Protein AF-A0A382MHH1-F1 (afdb_monomer)

Sequence (303 aa):
MRTHSKTNFKEPAPQSFWLVYFGMVLVFSPVLIYFYSIYAYTTNIPFSDDYNRLNRIVPIIQSGTLQEKLKILFSYSLEQLLLVNKVVILLIYSVWGEIDLKMARFVANSPLLVLLFFVYKTLPENREKIFLVFPSALILFQLKPNWFSIACGSSNIYALCFSGLVFYFLGKNSIRYFFGASFFAICSAISIGSGLATLATGWLTLIIQGRFKLAWIWLVGTLIFVGSFSFGTNNLASPLTSSFLTIPSWNDVVRIGIFFISFLGTMFSFESHTTIFTFGALIICYFIYLLYKKYYAINLAVF

Radius of gyration: 22.84 Å; Cα contacts (8 Å, |Δi|>4): 283; chains: 1; bounding box: 66×58×69 Å

Nearest PDB structures (foldseek):
  8fbj-assembly1_A  TM=1.996E-01  e=2.360E+00  synthetic construct
  5g05-assembly1_H  TM=2.983E-01  e=4.956E+00  Homo sapiens

Mean predicted aligned error: 10.74 Å

Organism: NCBI:txid408172

Secondary structure (DSSP, 8-state):
---------PPPP---HHHHHHHHHHHHHHHHHHHHHHHHH--SS--THHHHHHHHHHHHHH-SSHHHHHHHHT-S-HHHH-HHHHHHHHHHHHHHSS--HHHHHHHHHTHHHHHHHHHHHHS-SSTTHHHHHHHHHHHHT---S-HHHHHH-HHHHHHHHHHHHHHHHHTS-SHHHHHHHHHHHHHHHHH-GGGGHHHHHHHHHHHHTT-HHHHHHHHHHHHHHHHHHHHHSS-S--HHHHHTT----HHHHHHHHHHHHHHHHTTT-SS-HHHHHHHHHHHHHHHHHHHHTTGGGT-TTT-

Structure (mmCIF, N/CA/C/O backbone):
data_AF-A0A382MHH1-F1
#
_entry.id   AF-A0A382MHH1-F1
#
loop_
_atom_site.group_PDB
_atom_site.id
_atom_site.type_symbol
_atom_site.label_atom_id
_atom_site.label_alt_id
_atom_site.label_comp_id
_atom_site.label_asym_id
_atom_site.label_entity_id
_atom_site.label_seq_id
_atom_site.pdbx_PDB_ins_code
_atom_site.Cartn_x
_atom_site.Cartn_y
_atom_site.Cartn_z
_atom_site.occupancy
_atom_site.B_iso_or_equiv
_atom_site.auth_seq_id
_atom_site.auth_comp_id
_atom_site.auth_asym_id
_atom_site.auth_atom_id
_atom_site.pdbx_PDB_model_num
ATOM 1 N N . MET A 1 1 ? -36.539 -20.713 46.202 1.00 40.69 1 MET A N 1
ATOM 2 C CA . MET A 1 1 ? -36.569 -21.577 45.000 1.00 40.69 1 MET A CA 1
ATOM 3 C C . MET A 1 1 ? -36.498 -20.670 43.772 1.00 40.69 1 MET A C 1
ATOM 5 O O . MET A 1 1 ? -37.489 -20.041 43.436 1.00 40.69 1 MET A O 1
ATOM 9 N N . ARG A 1 2 ? -35.303 -20.467 43.198 1.00 36.62 2 ARG A N 1
ATOM 10 C CA . ARG A 1 2 ? -35.078 -19.617 42.011 1.00 36.62 2 ARG A CA 1
ATOM 11 C C . ARG A 1 2 ? -35.021 -20.530 40.788 1.00 36.62 2 ARG A C 1
ATOM 13 O O . ARG A 1 2 ? -34.101 -21.333 40.671 1.00 36.62 2 ARG A O 1
ATOM 20 N N . THR A 1 3 ? -36.012 -20.438 39.914 1.00 39.56 3 THR A N 1
ATOM 21 C CA . THR A 1 3 ? -36.065 -21.176 38.652 1.00 39.56 3 THR A CA 1
ATOM 22 C C . THR A 1 3 ? -35.158 -20.494 37.626 1.00 39.56 3 THR A C 1
ATOM 24 O O . THR A 1 3 ? -35.464 -19.427 37.103 1.00 39.56 3 THR A O 1
ATOM 27 N N . HIS A 1 4 ? -34.003 -21.102 37.350 1.00 42.78 4 HIS A N 1
ATOM 28 C CA . HIS A 1 4 ? -33.160 -20.737 36.213 1.00 42.78 4 HIS A CA 1
ATOM 29 C C . HIS A 1 4 ? -33.865 -21.140 34.909 1.00 42.78 4 HIS A C 1
ATOM 31 O O . HIS A 1 4 ? -33.955 -22.325 34.588 1.00 42.78 4 HIS A O 1
ATOM 37 N N . SER A 1 5 ? -34.350 -20.161 34.140 1.00 43.16 5 SER A N 1
ATOM 38 C CA . SER A 1 5 ? -34.764 -20.383 32.754 1.00 43.16 5 SER A CA 1
ATOM 39 C C . SER A 1 5 ? -33.518 -20.661 31.908 1.00 43.16 5 SER A C 1
ATOM 41 O O . SER A 1 5 ? -32.718 -19.758 31.656 1.00 43.16 5 SER A O 1
ATOM 43 N N . LYS A 1 6 ? -33.335 -21.913 31.479 1.00 44.06 6 LYS A N 1
ATOM 44 C CA . LYS A 1 6 ? -32.347 -22.268 30.455 1.00 44.06 6 LYS A CA 1
ATOM 45 C C . LYS A 1 6 ? -32.767 -21.614 29.140 1.00 44.06 6 LYS A C 1
ATOM 47 O O . LYS A 1 6 ? -33.712 -22.057 28.492 1.00 44.06 6 LYS A O 1
ATOM 52 N N . THR A 1 7 ? -32.080 -20.547 28.755 1.00 44.78 7 THR A N 1
ATOM 53 C CA . THR A 1 7 ? -32.132 -20.018 27.395 1.00 44.78 7 THR A CA 1
ATOM 54 C C . THR A 1 7 ? -31.447 -21.029 26.478 1.00 44.78 7 THR A C 1
ATOM 56 O O . THR A 1 7 ? -30.226 -21.157 26.456 1.00 44.78 7 THR A O 1
ATOM 59 N N . ASN A 1 8 ? -32.256 -21.803 25.754 1.00 39.19 8 ASN A N 1
ATOM 60 C CA . ASN A 1 8 ? -31.792 -22.690 24.693 1.00 39.19 8 ASN A CA 1
ATOM 61 C C . ASN A 1 8 ? -31.173 -21.840 23.575 1.00 39.19 8 ASN A C 1
ATOM 63 O O . ASN A 1 8 ? -31.889 -21.301 22.730 1.00 39.19 8 ASN A O 1
ATOM 67 N N . PHE A 1 9 ? -29.845 -21.726 23.554 1.00 40.47 9 PHE A N 1
ATOM 68 C CA . PHE A 1 9 ? -29.131 -21.355 22.339 1.00 40.47 9 PHE A CA 1
ATOM 69 C C . PHE A 1 9 ? -29.357 -22.480 21.327 1.00 40.47 9 PHE A C 1
ATOM 71 O O . PHE A 1 9 ? -28.773 -23.554 21.444 1.00 40.47 9 PHE A O 1
ATOM 78 N N . LYS A 1 10 ? -30.263 -22.257 20.367 1.00 42.22 10 LYS A N 1
ATOM 79 C CA . LYS A 1 10 ? -30.395 -23.115 19.186 1.00 42.22 10 LYS A CA 1
ATOM 80 C C . LYS A 1 10 ? -29.027 -23.190 18.514 1.00 42.22 10 LYS A C 1
ATOM 82 O O . LYS A 1 10 ? -28.509 -22.167 18.068 1.00 42.22 10 LYS A O 1
ATOM 87 N N . GLU A 1 11 ? -28.463 -24.389 18.430 1.00 45.84 11 GLU A N 1
ATOM 88 C CA . GLU A 1 11 ? -27.344 -24.652 17.533 1.00 45.84 11 GLU A CA 1
ATOM 89 C C . GLU A 1 11 ? -27.755 -24.232 16.111 1.00 45.84 11 GLU A C 1
ATOM 91 O O . GLU A 1 11 ? -28.859 -24.570 15.666 1.00 45.84 11 GLU A O 1
ATOM 96 N N . PRO A 1 12 ? -26.930 -23.454 15.390 1.00 50.75 12 PRO A N 1
ATOM 97 C CA . PRO A 1 12 ? -27.269 -23.050 14.037 1.00 50.75 12 PRO A CA 1
ATOM 98 C C . PRO A 1 12 ? -27.368 -24.298 13.155 1.00 50.75 12 PRO A C 1
ATOM 100 O O . PRO A 1 12 ? -26.433 -25.105 13.089 1.00 50.75 12 PRO A O 1
ATOM 103 N N . ALA A 1 13 ? -28.507 -24.438 12.472 1.00 55.06 13 ALA A N 1
ATOM 104 C CA . ALA A 1 13 ? -28.776 -25.512 11.522 1.00 55.06 13 ALA A CA 1
ATOM 105 C C . ALA A 1 13 ? -27.606 -25.680 10.527 1.00 55.06 13 ALA A C 1
ATOM 107 O O . ALA A 1 13 ? -26.957 -24.688 10.166 1.00 55.06 13 ALA A O 1
ATOM 108 N N . PRO A 1 14 ? -27.286 -26.912 10.092 1.00 50.88 14 PRO A N 1
ATOM 109 C CA . PRO A 1 14 ? -26.249 -27.131 9.092 1.00 50.88 14 PRO A CA 1
ATOM 110 C C . PRO A 1 14 ? -26.645 -26.402 7.802 1.00 50.88 14 PRO A C 1
ATOM 112 O O . PRO A 1 14 ? -27.664 -26.715 7.192 1.00 50.88 14 PRO A O 1
ATOM 115 N N . GLN A 1 15 ? -25.867 -25.388 7.407 1.00 55.66 15 GLN A N 1
ATOM 116 C CA . GLN A 1 15 ? -26.065 -24.727 6.120 1.00 55.66 15 GLN A CA 1
ATOM 117 C C . GLN A 1 15 ? -25.856 -25.763 5.019 1.00 55.66 15 GLN A C 1
ATOM 119 O O . GLN A 1 15 ? -24.856 -26.483 5.015 1.00 55.66 15 GLN A O 1
ATOM 124 N N . SER A 1 16 ? -26.800 -25.823 4.079 1.00 63.22 16 SER A N 1
ATOM 125 C CA . SER A 1 16 ? -26.664 -26.634 2.876 1.00 63.22 16 SER A CA 1
ATOM 126 C C . SER A 1 16 ? -25.349 -26.273 2.194 1.00 63.22 16 SER A C 1
ATOM 128 O O . SER A 1 16 ? -25.124 -25.096 1.908 1.00 63.22 16 SER A O 1
ATOM 130 N N . PHE A 1 17 ? -24.516 -27.274 1.921 1.00 70.38 17 PHE A N 1
ATOM 131 C CA . PHE A 1 17 ? -23.233 -27.174 1.217 1.00 70.38 17 PHE A CA 1
ATOM 132 C C . PHE A 1 17 ? -23.265 -26.135 0.077 1.00 70.38 17 PHE A C 1
ATOM 134 O O . PHE A 1 17 ? -22.380 -25.293 -0.027 1.00 70.38 17 PHE A O 1
ATOM 141 N N . TRP A 1 18 ? -24.368 -26.091 -0.675 1.00 73.19 18 TRP A N 1
ATOM 142 C CA . TRP A 1 18 ? -24.657 -25.143 -1.754 1.00 73.19 18 TRP A CA 1
ATOM 143 C C . TRP A 1 18 ? -24.475 -23.646 -1.417 1.00 73.19 18 TRP A C 1
ATOM 145 O O . TRP A 1 18 ? -23.955 -22.902 -2.243 1.00 73.19 18 TRP A O 1
ATOM 155 N N . LEU A 1 19 ? -24.822 -23.194 -0.205 1.00 77.88 19 LEU A N 1
ATOM 156 C CA . LEU A 1 19 ? -24.686 -21.784 0.199 1.00 77.88 19 LEU A CA 1
ATOM 157 C C . LEU A 1 19 ? -23.220 -21.348 0.301 1.00 77.88 19 LEU A C 1
ATOM 159 O O . LEU A 1 19 ? -22.887 -20.212 -0.028 1.00 77.88 19 LEU A O 1
ATOM 163 N N . VAL A 1 20 ? -22.334 -22.256 0.711 1.00 80.00 20 VAL A N 1
ATOM 164 C CA . VAL A 1 20 ? -20.895 -21.982 0.790 1.00 80.00 20 VAL A CA 1
ATOM 165 C C . VAL A 1 20 ? -20.303 -21.849 -0.614 1.00 80.00 20 VAL A C 1
ATOM 167 O O . VAL A 1 20 ? -19.561 -20.902 -0.870 1.00 80.00 20 VAL A O 1
ATOM 170 N N . TYR A 1 21 ? -20.682 -22.734 -1.544 1.00 84.31 21 TYR A N 1
ATOM 171 C CA . TYR A 1 21 ? -20.264 -22.637 -2.950 1.00 84.31 21 TYR A CA 1
ATOM 172 C C . TYR A 1 21 ? -20.779 -21.365 -3.608 1.00 84.31 21 TYR A C 1
ATOM 174 O O . TYR A 1 21 ? -20.025 -20.683 -4.296 1.00 84.31 21 TYR A O 1
ATOM 182 N N . PHE A 1 22 ? -22.038 -21.011 -3.358 1.00 85.50 22 PHE A N 1
ATOM 183 C CA . PHE A 1 22 ? -22.610 -19.770 -3.861 1.00 85.50 22 PHE A CA 1
ATOM 184 C C . PHE A 1 22 ? -21.839 -18.543 -3.349 1.00 85.50 22 PHE A C 1
ATOM 186 O O . PHE A 1 22 ? -21.450 -17.684 -4.139 1.00 85.50 22 PHE A O 1
ATOM 193 N N . GLY A 1 23 ? -21.525 -18.503 -2.049 1.00 83.56 23 GLY A N 1
ATOM 194 C CA . GLY A 1 23 ? -20.687 -17.455 -1.466 1.00 83.56 23 GLY A CA 1
ATOM 195 C C . GLY A 1 23 ? -19.284 -17.393 -2.080 1.00 83.56 23 GLY A C 1
ATOM 196 O O . GLY A 1 23 ? -18.795 -16.305 -2.379 1.00 83.56 23 GLY A O 1
ATOM 197 N N . MET A 1 24 ? -18.647 -18.541 -2.334 1.00 86.25 24 MET A N 1
ATOM 198 C CA . MET A 1 24 ? -17.350 -18.591 -3.023 1.00 86.25 24 MET A CA 1
ATOM 199 C C . MET A 1 24 ? -17.441 -18.011 -4.435 1.00 86.25 24 MET A C 1
ATOM 201 O O . MET A 1 24 ? -16.628 -17.162 -4.790 1.00 86.25 24 MET A O 1
ATOM 205 N N . VAL A 1 25 ? -18.440 -18.416 -5.225 1.00 88.56 25 VAL A N 1
ATOM 206 C CA . VAL A 1 25 ? -18.647 -17.895 -6.586 1.00 88.56 25 VAL A CA 1
ATOM 207 C C . VAL A 1 25 ? -18.826 -16.377 -6.563 1.00 88.56 25 VAL A C 1
ATOM 209 O O . VAL A 1 25 ? -18.195 -15.681 -7.357 1.00 88.56 25 VAL A O 1
ATOM 212 N N . LEU A 1 26 ? -19.610 -15.849 -5.619 1.00 86.06 26 LEU A N 1
ATOM 213 C CA . LEU A 1 26 ? -19.798 -14.406 -5.465 1.00 86.06 26 LEU A CA 1
ATOM 214 C C . LEU A 1 26 ? -18.495 -13.669 -5.137 1.00 86.06 26 LEU A C 1
ATOM 216 O O . LEU A 1 26 ? -18.241 -12.619 -5.715 1.00 86.06 26 LEU A O 1
ATOM 220 N N . VAL A 1 27 ? -17.659 -14.205 -4.244 1.00 86.81 27 VAL A N 1
ATOM 221 C CA . VAL A 1 27 ? -16.381 -13.578 -3.862 1.00 86.81 27 VAL A CA 1
ATOM 222 C C . VAL A 1 27 ? -15.342 -13.666 -4.981 1.00 86.81 27 VAL A C 1
ATOM 224 O O . VAL A 1 27 ? -14.635 -12.693 -5.231 1.00 86.81 27 VAL A O 1
ATOM 227 N N . PHE A 1 28 ? -15.240 -14.807 -5.667 1.00 89.69 28 PHE A N 1
ATOM 228 C CA . PHE A 1 28 ? -14.235 -15.011 -6.714 1.00 89.69 28 PHE A CA 1
ATOM 229 C C . PHE A 1 28 ? -14.606 -14.364 -8.048 1.00 89.69 28 PHE A C 1
ATOM 231 O O . PHE A 1 28 ? -13.707 -13.988 -8.793 1.00 89.69 28 PHE A O 1
ATOM 238 N N . SER A 1 29 ? -15.894 -14.182 -8.346 1.00 88.62 29 SER A N 1
ATOM 239 C CA . SER A 1 29 ? -16.352 -13.514 -9.570 1.00 88.62 29 SER A CA 1
ATOM 240 C C . SER A 1 29 ? -15.690 -12.141 -9.808 1.00 88.62 29 SER A C 1
ATOM 242 O O . SER A 1 29 ? -15.021 -11.993 -10.834 1.00 88.62 29 SER A O 1
ATOM 244 N N . PRO A 1 30 ? -15.747 -11.156 -8.883 1.00 86.88 30 PRO A N 1
ATOM 245 C CA . PRO A 1 30 ? -15.105 -9.858 -9.096 1.00 86.88 30 PRO A CA 1
ATOM 246 C C . PRO A 1 30 ? -13.581 -9.970 -9.218 1.00 86.88 30 PRO A C 1
ATOM 248 O O . PRO A 1 30 ? -12.985 -9.257 -10.020 1.00 86.88 30 PRO A O 1
ATOM 251 N N . VAL A 1 31 ? -12.952 -10.903 -8.495 1.00 90.12 31 VAL A N 1
ATOM 252 C CA . VAL A 1 31 ? -11.506 -11.163 -8.589 1.00 90.12 31 VAL A CA 1
ATOM 253 C C . VAL A 1 31 ? -11.133 -11.635 -9.996 1.00 90.12 31 VAL A C 1
ATOM 255 O O . VAL A 1 31 ? -10.229 -11.082 -10.621 1.00 90.12 31 VAL A O 1
ATOM 258 N N . LEU A 1 32 ? -11.843 -12.640 -10.513 1.00 91.19 32 LEU A N 1
ATOM 259 C CA . LEU A 1 32 ? -11.581 -13.213 -11.831 1.00 91.19 32 LEU A CA 1
ATOM 260 C C . LEU A 1 32 ? -11.837 -12.193 -12.939 1.00 91.19 32 LEU A C 1
ATOM 262 O O . LEU A 1 32 ? -10.988 -12.034 -13.814 1.00 91.19 32 LEU A O 1
ATOM 266 N N . ILE A 1 33 ? -12.954 -11.462 -12.875 1.00 88.25 33 ILE A N 1
ATOM 267 C CA . ILE A 1 33 ? -13.274 -10.420 -13.859 1.00 88.25 33 ILE A CA 1
ATOM 268 C C . ILE A 1 33 ? -12.197 -9.327 -13.844 1.00 88.25 33 ILE A C 1
ATOM 270 O O . ILE A 1 33 ? -11.771 -8.874 -14.907 1.00 88.25 33 ILE A O 1
ATOM 274 N N . TYR A 1 34 ? -11.709 -8.930 -12.667 1.00 87.06 34 TYR A N 1
ATOM 275 C CA . TYR A 1 34 ? -10.662 -7.920 -12.528 1.00 87.06 34 TYR A CA 1
ATOM 276 C C . TYR A 1 34 ? -9.326 -8.351 -13.144 1.00 87.06 34 TYR A C 1
ATOM 278 O O . TYR A 1 34 ? -8.786 -7.645 -13.998 1.00 87.06 34 TYR A O 1
ATOM 286 N N . PHE A 1 35 ? -8.808 -9.528 -12.781 1.00 88.19 35 PHE A N 1
ATOM 287 C CA . PHE A 1 35 ? -7.543 -10.022 -13.340 1.00 88.19 35 PHE A CA 1
ATOM 288 C C . PHE A 1 35 ? -7.650 -10.364 -14.829 1.00 88.19 35 PHE A C 1
ATOM 290 O O . PHE A 1 35 ? -6.705 -10.109 -15.578 1.00 88.19 35 PHE A O 1
ATOM 297 N N . TYR A 1 36 ? -8.804 -10.866 -15.277 1.00 89.25 36 TYR A N 1
ATOM 298 C CA . TYR A 1 36 ? -9.083 -11.035 -16.700 1.00 89.25 36 TYR A CA 1
ATOM 299 C C . TYR A 1 36 ? -9.063 -9.690 -17.431 1.00 89.25 36 TYR A C 1
ATOM 301 O O . TYR A 1 36 ? -8.440 -9.578 -18.482 1.00 89.25 36 TYR A O 1
ATOM 309 N N . SER A 1 37 ? -9.664 -8.648 -16.851 1.00 84.62 37 SER A N 1
ATOM 310 C CA . SER A 1 37 ? -9.657 -7.301 -17.431 1.00 84.62 37 SER A CA 1
ATOM 311 C C . SER A 1 37 ? -8.240 -6.738 -17.529 1.00 84.62 37 SER A C 1
ATOM 313 O O . SER A 1 37 ? -7.870 -6.208 -18.572 1.00 84.62 37 SER A O 1
ATOM 315 N N . ILE A 1 38 ? -7.405 -6.909 -16.496 1.00 84.75 38 ILE A N 1
ATOM 316 C CA . ILE A 1 38 ? -5.981 -6.548 -16.576 1.00 84.75 38 ILE A CA 1
ATOM 317 C C . ILE A 1 38 ? -5.336 -7.279 -17.752 1.00 84.75 38 ILE A C 1
ATOM 319 O O . ILE A 1 38 ? -4.723 -6.646 -18.607 1.00 84.75 38 ILE A O 1
ATOM 323 N N . TYR A 1 39 ? -5.496 -8.597 -17.836 1.00 86.75 39 TYR A N 1
ATOM 324 C CA . TYR A 1 39 ? -4.874 -9.386 -18.894 1.00 86.75 39 TYR A CA 1
ATOM 325 C C . TYR A 1 39 ? -5.361 -9.010 -20.306 1.00 86.75 39 TYR A C 1
ATOM 327 O O . TYR A 1 39 ? -4.553 -8.976 -21.238 1.00 86.75 39 TYR A O 1
ATOM 335 N N . ALA A 1 40 ? -6.654 -8.718 -20.464 1.00 86.69 40 ALA A N 1
ATOM 336 C CA . ALA A 1 40 ? -7.279 -8.392 -21.742 1.00 86.69 40 ALA A CA 1
ATOM 337 C C . ALA A 1 40 ? -6.955 -6.967 -22.219 1.00 86.69 40 ALA A C 1
ATOM 339 O O . ALA A 1 40 ? -6.717 -6.767 -23.407 1.00 86.69 40 ALA A O 1
ATOM 340 N N . TYR A 1 41 ? -6.921 -5.987 -21.308 1.00 82.88 41 TYR A N 1
ATOM 341 C CA . TYR A 1 41 ? -6.804 -4.567 -21.664 1.00 82.88 41 TYR A CA 1
ATOM 342 C C . TYR A 1 41 ? -5.399 -3.979 -21.497 1.00 82.88 41 TYR A C 1
ATOM 344 O O . TYR A 1 41 ? -5.139 -2.889 -22.004 1.00 82.88 41 TYR A O 1
ATOM 352 N N . THR A 1 42 ? -4.475 -4.654 -20.804 1.00 81.06 42 THR A N 1
ATOM 353 C CA . THR A 1 42 ? -3.100 -4.148 -20.679 1.00 81.06 42 THR A CA 1
ATOM 354 C C . THR A 1 42 ? -2.227 -4.561 -21.861 1.00 81.06 42 THR A C 1
ATOM 356 O O . THR A 1 42 ? -2.185 -5.722 -22.275 1.00 81.06 42 THR A O 1
ATOM 359 N N . THR A 1 43 ? -1.486 -3.588 -22.388 1.00 84.62 43 THR A N 1
ATOM 360 C CA . THR A 1 43 ? -0.534 -3.757 -23.491 1.00 84.62 43 THR A CA 1
ATOM 361 C C . THR A 1 43 ? 0.893 -3.571 -22.994 1.00 84.62 43 THR A C 1
ATOM 363 O O . THR A 1 43 ? 1.135 -2.860 -22.018 1.00 84.62 43 THR A O 1
ATOM 366 N N . ASN A 1 44 ? 1.873 -4.173 -23.668 1.00 87.94 44 ASN A N 1
ATOM 367 C CA . ASN A 1 44 ? 3.286 -3.971 -23.338 1.00 87.94 44 ASN A CA 1
ATOM 368 C C . ASN A 1 44 ? 3.841 -2.663 -23.942 1.00 87.94 44 ASN A C 1
ATOM 370 O O . ASN A 1 44 ? 4.898 -2.642 -24.560 1.00 87.94 44 ASN A O 1
ATOM 374 N N . ILE A 1 45 ? 3.079 -1.574 -23.834 1.00 84.88 45 ILE A N 1
ATOM 375 C CA . ILE A 1 45 ? 3.457 -0.252 -24.334 1.00 84.88 45 ILE A CA 1
ATOM 376 C C . ILE A 1 45 ? 3.518 0.693 -23.126 1.00 84.88 45 ILE A C 1
ATOM 378 O O . ILE A 1 45 ? 2.586 0.681 -22.307 1.00 84.88 45 ILE A O 1
ATOM 382 N N . PRO A 1 46 ? 4.605 1.471 -22.957 1.00 84.94 46 PRO A N 1
ATOM 383 C CA . PRO A 1 46 ? 4.697 2.451 -21.884 1.00 84.94 46 PRO A CA 1
ATOM 384 C C . PRO A 1 46 ? 3.703 3.588 -22.111 1.00 84.94 46 PRO A C 1
ATOM 386 O O . PRO A 1 46 ? 3.536 4.074 -23.228 1.00 84.94 46 PRO A O 1
ATOM 389 N N . PHE A 1 47 ? 3.067 4.036 -21.031 1.00 79.75 47 PHE A N 1
ATOM 390 C CA . PHE A 1 47 ? 2.161 5.176 -21.051 1.00 79.75 47 PHE A CA 1
ATOM 391 C C . PHE A 1 47 ? 2.421 6.110 -19.861 1.00 79.75 47 PHE A C 1
ATOM 393 O O . PHE A 1 47 ? 2.580 5.653 -18.730 1.00 79.75 47 PHE A O 1
ATOM 400 N N . SER A 1 48 ? 2.438 7.425 -20.108 1.00 80.06 48 SER A N 1
ATOM 401 C CA . SER A 1 48 ? 2.593 8.479 -19.090 1.00 80.06 48 SER A CA 1
ATOM 402 C C . SER A 1 48 ? 3.742 8.218 -18.097 1.00 80.06 48 SER A C 1
ATOM 404 O O . SER A 1 48 ? 4.915 8.332 -18.459 1.00 80.06 48 SER A O 1
ATOM 406 N N . ASP A 1 49 ? 3.426 7.836 -16.854 1.00 77.25 49 ASP A N 1
ATOM 407 C CA . ASP A 1 49 ? 4.396 7.646 -15.768 1.00 77.25 49 ASP A CA 1
ATOM 408 C C . ASP A 1 49 ? 5.365 6.482 -16.016 1.00 77.25 49 ASP A C 1
ATOM 410 O O . ASP A 1 49 ? 6.438 6.429 -15.404 1.00 77.25 49 ASP A O 1
ATOM 414 N N . ASP A 1 50 ? 5.027 5.562 -16.924 1.00 81.31 50 ASP A N 1
ATOM 415 C CA . ASP A 1 50 ? 5.885 4.431 -17.273 1.00 81.31 50 ASP A CA 1
ATOM 416 C C . ASP A 1 50 ? 7.221 4.894 -17.871 1.00 81.31 50 ASP A C 1
ATOM 418 O O . ASP A 1 50 ? 8.254 4.309 -17.553 1.00 81.31 50 ASP A O 1
ATOM 422 N N . TYR A 1 51 ? 7.248 5.990 -18.639 1.00 84.44 51 TYR A N 1
ATOM 423 C CA . TYR A 1 51 ? 8.501 6.545 -19.168 1.00 84.44 51 TYR A CA 1
ATOM 424 C C . TYR A 1 51 ? 9.444 6.991 -18.046 1.00 84.44 51 TYR A C 1
ATOM 426 O O . TYR A 1 51 ? 10.629 6.655 -18.044 1.00 84.44 51 TYR A O 1
ATOM 434 N N . ASN A 1 52 ? 8.908 7.681 -17.036 1.00 82.38 52 ASN A N 1
ATOM 435 C CA . ASN A 1 52 ? 9.681 8.099 -15.868 1.00 82.38 52 ASN A CA 1
ATOM 436 C C . ASN A 1 52 ? 10.184 6.898 -15.058 1.00 82.38 52 ASN A C 1
ATOM 438 O O . ASN A 1 52 ? 11.290 6.938 -14.517 1.00 82.38 52 ASN A O 1
ATOM 442 N N . ARG A 1 53 ? 9.395 5.821 -14.974 1.00 81.31 53 ARG A N 1
ATOM 443 C CA . ARG A 1 53 ? 9.805 4.575 -14.310 1.00 81.31 53 ARG A CA 1
ATOM 444 C C . ARG A 1 53 ? 10.921 3.874 -15.080 1.00 81.31 53 ARG A C 1
ATOM 446 O O . ARG A 1 53 ? 11.922 3.506 -14.470 1.00 81.31 53 ARG A O 1
ATOM 453 N N . LEU A 1 54 ? 10.789 3.742 -16.398 1.00 86.31 54 LEU A N 1
ATOM 454 C CA . LEU A 1 54 ? 11.798 3.120 -17.257 1.00 86.31 54 LEU A CA 1
ATOM 455 C C . LEU A 1 54 ? 13.123 3.888 -17.218 1.00 86.31 54 LEU A C 1
ATOM 457 O O . LEU A 1 54 ? 14.161 3.271 -16.988 1.00 86.31 54 LEU A O 1
ATOM 461 N N . ASN A 1 55 ? 13.090 5.222 -17.294 1.00 87.19 55 ASN A N 1
ATOM 462 C CA . ASN A 1 55 ? 14.286 6.067 -17.178 1.00 87.19 55 ASN A CA 1
ATOM 463 C C . ASN A 1 55 ? 15.044 5.874 -15.853 1.00 87.19 55 ASN A C 1
ATOM 465 O O . ASN A 1 55 ? 16.240 6.141 -15.786 1.00 87.19 55 ASN A O 1
ATOM 469 N N . ARG A 1 56 ? 14.376 5.390 -14.799 1.00 84.88 56 ARG A N 1
ATOM 470 C CA . ARG A 1 56 ? 15.003 5.075 -13.504 1.00 84.88 56 ARG A CA 1
ATOM 471 C C . ARG A 1 56 ? 15.520 3.640 -13.414 1.00 84.88 56 ARG A C 1
ATOM 473 O O . ARG A 1 56 ? 16.362 3.362 -12.568 1.00 84.88 56 ARG A O 1
ATOM 480 N N . ILE A 1 57 ? 15.001 2.727 -14.234 1.00 88.19 57 ILE A N 1
ATOM 481 C CA . ILE A 1 57 ? 15.311 1.290 -14.183 1.00 88.19 57 ILE A CA 1
ATOM 482 C C . ILE A 1 57 ? 16.401 0.924 -15.189 1.00 88.19 57 ILE A C 1
ATOM 484 O O . ILE A 1 57 ? 17.309 0.168 -14.850 1.00 88.19 57 ILE A O 1
ATOM 488 N N . VAL A 1 58 ? 16.355 1.492 -16.395 1.00 89.50 58 VAL A N 1
ATOM 489 C CA . VAL A 1 58 ? 17.340 1.236 -17.455 1.00 89.50 58 VAL A CA 1
ATOM 490 C C . VAL A 1 58 ? 18.784 1.502 -16.988 1.00 89.50 58 VAL A C 1
ATOM 492 O O . VAL A 1 58 ? 19.618 0.619 -17.190 1.00 89.50 58 VAL A O 1
ATOM 495 N N . PRO A 1 59 ? 19.101 2.601 -16.267 1.00 89.75 59 PRO A N 1
ATOM 496 C CA . PRO A 1 59 ? 20.453 2.816 -15.744 1.00 89.75 59 PRO A CA 1
ATOM 497 C C . PRO A 1 59 ? 20.900 1.746 -14.738 1.00 89.75 59 PRO A C 1
ATOM 499 O O . PRO A 1 59 ? 22.076 1.392 -14.686 1.00 89.75 59 PRO A O 1
ATOM 502 N N . ILE A 1 60 ? 19.967 1.188 -13.954 1.00 89.12 60 ILE A N 1
ATOM 503 C CA . ILE A 1 60 ? 20.267 0.096 -13.014 1.00 89.12 60 ILE A CA 1
ATOM 504 C C . ILE A 1 60 ? 20.657 -1.159 -13.798 1.00 89.12 60 ILE A C 1
ATOM 506 O O . ILE A 1 60 ? 21.641 -1.814 -13.462 1.00 89.12 60 ILE A O 1
ATOM 510 N N . ILE A 1 61 ? 19.921 -1.479 -14.865 1.00 89.69 61 ILE A N 1
ATOM 511 C CA . ILE A 1 61 ? 20.207 -2.640 -15.718 1.00 89.69 61 ILE A CA 1
ATOM 512 C C . ILE A 1 61 ? 21.576 -2.493 -16.397 1.00 89.69 61 ILE A C 1
ATOM 514 O O . ILE A 1 61 ? 22.351 -3.448 -16.398 1.00 89.69 61 ILE A O 1
ATOM 518 N N . GLN A 1 62 ? 21.881 -1.299 -16.914 1.00 90.88 62 GLN A N 1
ATOM 519 C CA . GLN A 1 62 ? 23.106 -1.006 -17.667 1.00 90.88 62 GLN A CA 1
ATOM 520 C C . GLN A 1 62 ? 24.366 -0.872 -16.799 1.00 90.88 62 GLN A C 1
ATOM 522 O O . GLN A 1 62 ? 25.472 -1.019 -17.313 1.00 90.88 62 GLN A O 1
ATOM 527 N N . SER A 1 63 ? 24.231 -0.586 -15.502 1.00 89.94 63 SER A N 1
ATOM 528 C CA . SER A 1 63 ? 25.394 -0.442 -14.617 1.00 89.94 63 SER A CA 1
ATOM 529 C C . SER A 1 63 ? 26.177 -1.755 -14.447 1.00 89.94 63 SER A C 1
ATOM 531 O O . SER A 1 63 ? 25.599 -2.839 -14.316 1.00 89.94 63 SER A O 1
ATOM 533 N N . GLY A 1 64 ? 27.510 -1.653 -14.461 1.00 81.94 64 GLY A N 1
ATOM 534 C CA . G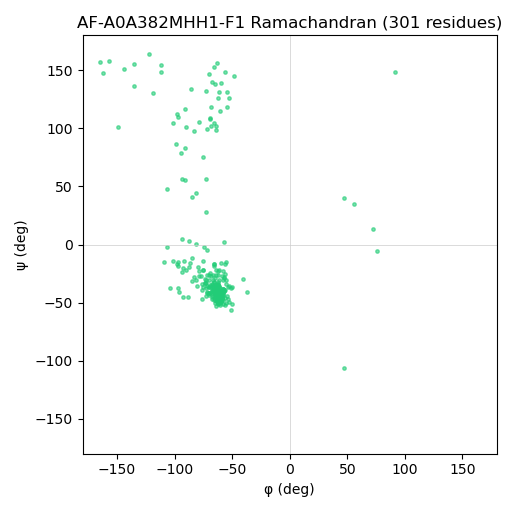LY A 1 64 ? 28.409 -2.810 -14.518 1.00 81.94 64 GLY A CA 1
ATOM 535 C C . GLY A 1 64 ? 28.682 -3.459 -13.161 1.00 81.94 64 GLY A C 1
ATOM 536 O O . GLY A 1 64 ? 28.916 -4.664 -13.095 1.00 81.94 64 GLY A O 1
ATOM 537 N N . THR A 1 65 ? 28.616 -2.693 -12.067 1.00 89.62 65 THR A N 1
ATOM 538 C CA . THR A 1 65 ? 28.941 -3.196 -10.722 1.00 89.62 65 THR A CA 1
ATOM 539 C C . THR A 1 65 ? 27.719 -3.271 -9.805 1.00 89.62 65 THR A C 1
ATOM 541 O O . THR A 1 65 ? 26.798 -2.457 -9.872 1.00 89.62 65 THR A O 1
ATOM 544 N N . LEU A 1 66 ? 27.709 -4.246 -8.887 1.00 86.50 66 LEU A N 1
ATOM 545 C CA . LEU A 1 66 ? 26.628 -4.411 -7.905 1.00 86.50 66 LEU A CA 1
ATOM 546 C C . LEU A 1 66 ? 26.502 -3.186 -6.983 1.00 86.50 66 LEU A C 1
ATOM 548 O O . LEU A 1 66 ? 25.394 -2.779 -6.633 1.00 86.50 66 LEU A O 1
ATOM 552 N N . GLN A 1 67 ? 27.627 -2.560 -6.632 1.00 87.44 67 GLN A N 1
ATOM 553 C CA . GLN A 1 67 ? 27.647 -1.356 -5.802 1.00 87.44 67 GLN A CA 1
ATOM 554 C C . GLN A 1 67 ? 26.964 -0.169 -6.496 1.00 87.44 67 GLN A C 1
ATOM 556 O O . GLN A 1 67 ? 26.178 0.537 -5.864 1.00 87.44 67 GLN A O 1
ATOM 561 N N . GLU A 1 68 ? 27.206 0.030 -7.795 1.00 86.94 68 GLU A N 1
ATOM 562 C CA . GLU A 1 68 ? 26.514 1.056 -8.585 1.00 86.94 68 GLU A CA 1
ATOM 563 C C . GLU A 1 68 ? 25.019 0.762 -8.699 1.00 86.94 68 GLU A C 1
ATOM 565 O O . GLU A 1 68 ? 24.211 1.667 -8.487 1.00 86.94 68 GLU A O 1
ATOM 570 N N . LYS A 1 69 ? 24.637 -0.505 -8.921 1.00 88.31 69 LYS A N 1
ATOM 571 C CA . LYS A 1 69 ? 23.226 -0.924 -8.930 1.00 88.31 69 LYS A CA 1
ATOM 572 C C . LYS A 1 69 ? 22.522 -0.545 -7.639 1.00 88.31 69 LYS A C 1
ATOM 574 O O . LYS A 1 69 ? 21.470 0.083 -7.690 1.00 88.31 69 LYS A O 1
ATOM 579 N N . LEU A 1 70 ? 23.110 -0.882 -6.488 1.00 85.94 70 LEU A N 1
ATOM 580 C CA . LEU A 1 70 ? 22.547 -0.535 -5.182 1.00 85.94 70 LEU A CA 1
ATOM 581 C C . LEU A 1 70 ? 22.490 0.982 -4.974 1.00 85.94 70 LEU A C 1
ATOM 583 O O . LEU A 1 70 ? 21.470 1.498 -4.521 1.00 85.94 70 LEU A O 1
ATOM 587 N N . LYS A 1 71 ? 23.536 1.714 -5.366 1.00 85.56 71 LYS A N 1
ATOM 588 C CA . LYS A 1 71 ? 23.562 3.177 -5.259 1.00 85.56 71 LYS A CA 1
ATOM 589 C C . LYS A 1 71 ? 22.443 3.831 -6.075 1.00 85.56 71 LYS A C 1
ATOM 591 O O . LYS A 1 71 ? 21.779 4.731 -5.573 1.00 85.56 71 LYS A O 1
ATOM 596 N N . ILE A 1 72 ? 22.204 3.372 -7.305 1.00 84.19 72 ILE A N 1
ATOM 597 C CA . ILE A 1 72 ? 21.131 3.896 -8.163 1.00 84.19 72 ILE A CA 1
ATOM 598 C C . ILE A 1 72 ? 19.758 3.426 -7.656 1.00 84.19 72 ILE A C 1
ATOM 600 O O . ILE A 1 72 ? 18.798 4.199 -7.659 1.00 84.19 72 ILE A O 1
ATOM 604 N N . LEU A 1 73 ? 19.650 2.194 -7.155 1.00 84.81 73 LEU A N 1
ATOM 605 C CA . LEU A 1 73 ? 18.404 1.648 -6.615 1.00 84.81 73 LEU A CA 1
ATOM 606 C C . LEU A 1 73 ? 17.862 2.504 -5.457 1.00 84.81 73 LEU A C 1
ATOM 608 O O . LEU A 1 73 ? 16.670 2.823 -5.450 1.00 84.81 73 LEU A O 1
ATOM 612 N N . PHE A 1 74 ? 18.755 2.918 -4.552 1.00 83.00 74 PHE A N 1
ATOM 613 C CA . PHE A 1 74 ? 18.465 3.774 -3.397 1.00 83.00 74 PHE A CA 1
ATOM 614 C C . PHE A 1 74 ? 18.693 5.269 -3.644 1.00 83.00 74 PHE A C 1
ATOM 616 O O . PHE A 1 74 ? 18.540 6.070 -2.726 1.00 83.00 74 PHE A O 1
ATOM 623 N N . SER A 1 75 ? 19.032 5.667 -4.872 1.00 71.62 75 SER A N 1
ATOM 624 C CA . SER A 1 75 ? 18.977 7.079 -5.245 1.00 71.62 75 SER A CA 1
ATOM 625 C C . SER A 1 75 ? 17.514 7.542 -5.220 1.00 71.62 75 SER A C 1
ATOM 627 O O . SER A 1 75 ? 16.622 6.718 -5.426 1.00 71.62 75 SER A O 1
ATOM 629 N N . TYR A 1 76 ? 17.277 8.836 -4.986 1.00 72.06 76 TYR A N 1
ATOM 630 C CA . TYR A 1 76 ? 15.973 9.508 -4.812 1.00 72.06 76 TYR A CA 1
ATOM 631 C C . TYR A 1 76 ? 15.440 9.609 -3.376 1.00 72.06 76 TYR A C 1
ATOM 633 O O . TYR A 1 76 ? 15.640 8.736 -2.535 1.00 72.06 76 TYR A O 1
ATOM 641 N N . SER A 1 77 ? 14.707 10.704 -3.133 1.00 66.00 77 SER A N 1
ATOM 642 C CA . SER A 1 77 ? 13.966 10.917 -1.892 1.00 66.00 77 SER A CA 1
ATOM 643 C C . SER A 1 77 ? 12.884 9.853 -1.724 1.00 66.00 77 SER A C 1
ATOM 645 O O . SER A 1 77 ? 12.391 9.274 -2.696 1.00 66.00 77 SER A O 1
ATOM 647 N N . LEU A 1 78 ? 12.487 9.616 -0.475 1.00 65.12 78 LEU A N 1
ATOM 648 C CA . LEU A 1 78 ? 11.536 8.568 -0.100 1.00 65.12 78 LEU A CA 1
ATOM 649 C C . LEU A 1 78 ? 10.218 8.657 -0.898 1.00 65.12 78 LEU A C 1
ATOM 651 O O . LEU A 1 78 ? 9.690 7.644 -1.348 1.00 65.12 78 LEU A O 1
ATOM 655 N N . GLU A 1 79 ? 9.750 9.870 -1.192 1.00 61.72 79 GLU A N 1
ATOM 656 C CA . GLU A 1 79 ? 8.561 10.126 -2.017 1.00 61.72 79 GLU A CA 1
ATOM 657 C C . GLU A 1 79 ? 8.625 9.532 -3.422 1.00 61.72 79 GLU A C 1
ATOM 659 O O . GLU A 1 79 ? 7.622 9.045 -3.946 1.00 61.72 79 GLU A O 1
ATOM 664 N N . GLN A 1 80 ? 9.805 9.586 -4.036 1.00 69.94 80 GLN A N 1
ATOM 665 C CA . GLN A 1 80 ? 10.029 9.197 -5.424 1.00 69.94 80 GLN A CA 1
ATOM 666 C C . GLN A 1 80 ? 10.770 7.864 -5.549 1.00 69.94 80 GLN A C 1
ATOM 668 O O . GLN A 1 80 ? 10.995 7.396 -6.669 1.00 69.94 80 GLN A O 1
ATOM 673 N N . LEU A 1 81 ? 11.145 7.256 -4.423 1.00 73.81 81 LEU A N 1
ATOM 674 C CA . LEU A 1 81 ? 11.998 6.079 -4.376 1.00 73.81 81 LEU A CA 1
ATOM 675 C C . LEU A 1 81 ? 11.389 4.909 -5.159 1.00 73.81 81 LEU A C 1
ATOM 677 O O . LEU A 1 81 ? 12.088 4.289 -5.965 1.00 73.81 81 LEU A O 1
ATOM 681 N N . LEU A 1 82 ? 10.090 4.649 -4.956 1.00 83.75 82 LEU A N 1
ATOM 682 C CA . LEU A 1 82 ? 9.320 3.587 -5.616 1.00 83.75 82 LEU A CA 1
ATOM 683 C C . LEU A 1 82 ? 10.052 2.229 -5.608 1.00 83.75 82 LEU A C 1
ATOM 685 O O . LEU A 1 82 ? 10.064 1.510 -6.612 1.00 83.75 82 LEU A O 1
ATOM 689 N N . LEU A 1 83 ? 10.702 1.896 -4.485 1.00 86.81 83 LEU A N 1
ATOM 690 C CA . LEU A 1 83 ? 11.698 0.824 -4.402 1.00 86.81 83 LEU A CA 1
ATOM 691 C C . LEU A 1 83 ? 11.105 -0.534 -4.768 1.00 86.81 83 LEU A C 1
ATOM 693 O O . LEU A 1 83 ? 11.667 -1.260 -5.583 1.00 86.81 83 LEU A O 1
ATOM 697 N N . VAL A 1 84 ? 9.939 -0.850 -4.204 1.00 87.44 84 VAL A N 1
ATOM 698 C CA . VAL A 1 84 ? 9.257 -2.130 -4.438 1.00 87.44 84 VAL A CA 1
ATOM 699 C C . VAL A 1 84 ? 8.921 -2.304 -5.917 1.00 87.44 84 VAL A C 1
ATOM 701 O O . VAL A 1 84 ? 9.178 -3.361 -6.484 1.00 87.44 84 VAL A O 1
ATOM 704 N N . ASN A 1 85 ? 8.449 -1.246 -6.578 1.00 87.19 85 ASN A N 1
ATOM 705 C CA . ASN A 1 85 ? 8.140 -1.286 -8.004 1.00 87.19 85 ASN A CA 1
ATOM 706 C C . ASN A 1 85 ? 9.404 -1.490 -8.863 1.00 87.19 85 ASN A C 1
ATOM 708 O O . ASN A 1 85 ? 9.376 -2.283 -9.802 1.00 87.19 85 ASN A O 1
ATOM 712 N N . LYS A 1 86 ? 10.527 -0.832 -8.526 1.00 88.31 86 LYS A N 1
ATOM 713 C CA . LYS A 1 86 ? 11.820 -1.065 -9.201 1.00 88.31 86 LYS A CA 1
ATOM 714 C C . LYS A 1 86 ? 12.264 -2.521 -9.057 1.00 88.31 86 LYS A C 1
ATOM 716 O O . LYS A 1 86 ? 12.625 -3.139 -10.052 1.00 88.31 86 LYS A O 1
ATOM 721 N N . VAL A 1 87 ? 12.206 -3.072 -7.842 1.00 90.19 87 VAL A N 1
ATOM 722 C CA . VAL A 1 87 ? 12.592 -4.467 -7.568 1.00 90.19 87 VAL A CA 1
ATOM 723 C C . VAL A 1 87 ? 11.724 -5.442 -8.361 1.00 90.19 87 VAL A C 1
ATOM 725 O O . VAL A 1 87 ? 12.260 -6.350 -8.983 1.00 90.19 87 VAL A O 1
ATOM 728 N N . VAL A 1 88 ? 10.406 -5.233 -8.408 1.00 89.94 88 VAL A N 1
ATOM 729 C CA . VAL A 1 88 ? 9.486 -6.092 -9.171 1.00 89.94 88 VAL A CA 1
ATOM 730 C C . VAL A 1 88 ? 9.810 -6.075 -10.664 1.00 89.94 88 VAL A C 1
ATOM 732 O O . VAL A 1 88 ? 9.904 -7.136 -11.275 1.00 89.94 88 VAL A O 1
ATOM 735 N N . ILE A 1 89 ? 10.042 -4.900 -11.254 1.00 89.56 89 ILE A N 1
ATOM 736 C CA . ILE A 1 89 ? 10.389 -4.804 -12.679 1.00 89.56 89 ILE A CA 1
ATOM 737 C C . ILE A 1 89 ? 11.761 -5.435 -12.958 1.00 89.56 89 ILE A C 1
ATOM 739 O O . ILE A 1 89 ? 11.915 -6.127 -13.960 1.00 89.56 89 ILE A O 1
ATOM 743 N N . LEU A 1 90 ? 12.742 -5.257 -12.067 1.00 90.81 90 LEU A N 1
ATOM 744 C CA . LEU A 1 90 ? 14.050 -5.908 -12.191 1.00 90.81 90 LEU A CA 1
ATOM 745 C C . LEU A 1 90 ? 13.953 -7.436 -12.078 1.00 90.81 90 LEU A C 1
ATOM 747 O O . LEU A 1 90 ? 14.659 -8.135 -12.798 1.00 90.81 90 LEU A O 1
ATOM 751 N N . LEU A 1 91 ? 13.070 -7.960 -11.221 1.00 91.12 91 LEU A N 1
ATOM 752 C CA . LEU A 1 91 ? 12.800 -9.399 -11.132 1.00 91.12 91 LEU A CA 1
ATOM 753 C C . LEU A 1 91 ? 12.162 -9.933 -12.418 1.00 91.12 91 LEU A C 1
ATOM 755 O O . LEU A 1 91 ? 12.567 -10.988 -12.896 1.00 91.12 91 LEU A O 1
ATOM 759 N N . ILE A 1 92 ? 11.217 -9.196 -13.007 1.00 91.00 92 ILE A N 1
ATOM 760 C CA . ILE A 1 92 ? 10.620 -9.558 -14.302 1.00 91.00 92 ILE A CA 1
ATOM 761 C C . ILE A 1 92 ? 11.695 -9.553 -15.390 1.00 91.00 92 ILE A C 1
ATOM 763 O O . ILE A 1 92 ? 11.862 -10.543 -16.095 1.00 91.00 92 ILE A O 1
ATOM 767 N N . TYR A 1 93 ? 12.500 -8.495 -15.468 1.00 91.75 93 TYR A N 1
ATOM 768 C CA . TYR A 1 93 ? 13.614 -8.428 -16.411 1.00 91.75 93 TYR A CA 1
ATOM 769 C C . TYR A 1 93 ? 14.603 -9.590 -16.224 1.00 91.75 93 TYR A C 1
ATOM 771 O O . TYR A 1 93 ? 15.059 -10.176 -17.199 1.00 91.75 93 TYR A O 1
ATOM 779 N N . SER A 1 94 ? 14.895 -9.979 -14.979 1.00 91.06 94 SER A N 1
ATOM 780 C CA . SER A 1 94 ? 15.798 -11.098 -14.688 1.00 91.06 94 SER A CA 1
ATOM 781 C C . SER A 1 94 ? 15.284 -12.453 -15.179 1.00 91.06 94 SER A C 1
ATOM 783 O O . SER A 1 94 ? 16.102 -13.347 -15.382 1.00 91.06 94 SER A O 1
ATOM 785 N N . VAL A 1 95 ? 13.968 -12.638 -15.307 1.00 92.38 95 VAL A N 1
ATOM 786 C CA . VAL A 1 95 ? 13.375 -13.924 -15.704 1.00 92.38 95 VAL A CA 1
ATOM 787 C C . VAL A 1 95 ? 13.067 -13.957 -17.203 1.00 92.38 95 VAL A C 1
ATOM 789 O O . VAL A 1 95 ? 13.274 -14.990 -17.833 1.00 92.38 95 VAL A O 1
ATOM 792 N N . TRP A 1 96 ? 12.618 -12.842 -17.788 1.00 89.81 96 TRP A N 1
ATOM 793 C CA . TRP A 1 96 ? 12.226 -12.770 -19.203 1.00 89.81 96 TRP A CA 1
ATOM 794 C C . TRP A 1 96 ? 13.313 -12.209 -20.129 1.00 89.81 96 TRP A C 1
ATOM 796 O O . TRP A 1 96 ? 13.210 -12.373 -21.339 1.00 89.81 96 TRP A O 1
ATOM 806 N N . GLY A 1 97 ? 14.339 -11.537 -19.599 1.00 89.25 97 GLY A N 1
ATOM 807 C CA . GLY A 1 97 ? 15.361 -10.843 -20.397 1.00 89.25 97 GLY A CA 1
ATOM 808 C C . GLY A 1 97 ? 14.888 -9.519 -21.011 1.00 89.25 97 GLY A C 1
ATOM 809 O O . GLY A 1 97 ? 15.690 -8.779 -21.573 1.00 89.25 97 GLY A O 1
ATOM 810 N N . GLU A 1 98 ? 13.605 -9.189 -20.862 1.00 90.31 98 GLU A N 1
ATOM 811 C CA . GLU A 1 98 ? 12.970 -7.982 -21.382 1.00 90.31 98 GLU A CA 1
ATOM 812 C C . GLU A 1 98 ? 12.064 -7.355 -20.316 1.00 90.31 98 GLU A C 1
ATOM 814 O O . GLU A 1 98 ? 11.590 -8.022 -19.391 1.00 90.31 98 GLU A O 1
ATOM 819 N N . ILE A 1 99 ? 11.819 -6.047 -20.426 1.00 87.94 99 ILE A N 1
ATOM 820 C CA . ILE A 1 99 ? 10.874 -5.364 -19.540 1.00 87.94 99 ILE A CA 1
ATOM 821 C C . ILE A 1 99 ? 9.462 -5.564 -20.094 1.00 87.94 99 ILE A C 1
ATOM 823 O O . ILE A 1 99 ? 9.022 -4.833 -20.979 1.00 87.94 99 ILE A O 1
ATOM 827 N N . ASP A 1 100 ? 8.744 -6.541 -19.544 1.00 89.44 100 ASP A N 1
ATOM 828 C CA . ASP A 1 100 ? 7.329 -6.755 -19.840 1.00 89.44 100 ASP A CA 1
ATOM 829 C C . ASP A 1 100 ? 6.440 -5.959 -18.864 1.00 89.44 100 ASP A C 1
ATOM 831 O O . ASP A 1 100 ? 6.195 -6.351 -17.716 1.00 89.44 100 ASP A O 1
ATOM 835 N N . LEU A 1 101 ? 5.933 -4.819 -19.335 1.00 86.25 101 LEU A N 1
ATOM 836 C CA . LEU A 1 101 ? 5.008 -3.952 -18.606 1.00 86.25 101 LEU A CA 1
ATOM 837 C C . LEU A 1 101 ? 3.629 -4.592 -18.413 1.00 86.25 101 LEU A C 1
ATOM 839 O O . LEU A 1 101 ? 2.937 -4.264 -17.446 1.00 86.25 101 LEU A O 1
ATOM 843 N N . LYS A 1 102 ? 3.211 -5.503 -19.300 1.00 88.00 102 LYS A N 1
ATOM 844 C CA . LYS A 1 102 ? 1.957 -6.249 -19.138 1.00 88.00 102 LYS A CA 1
ATOM 845 C C . LYS A 1 102 ? 2.059 -7.150 -17.910 1.00 88.00 102 LYS A C 1
ATOM 847 O O . LYS A 1 102 ? 1.215 -7.072 -17.012 1.00 88.00 102 LYS A O 1
ATOM 852 N N . MET A 1 103 ? 3.138 -7.925 -17.824 1.00 87.81 103 MET A N 1
ATOM 853 C CA . MET A 1 103 ? 3.416 -8.765 -16.658 1.00 87.81 103 MET A CA 1
ATOM 854 C C . MET A 1 103 ? 3.663 -7.932 -15.400 1.00 87.81 103 MET A C 1
ATOM 856 O O . MET A 1 103 ? 3.147 -8.277 -14.337 1.00 87.81 103 MET A O 1
ATOM 860 N N . ALA A 1 104 ? 4.351 -6.791 -15.507 1.00 87.12 104 ALA A N 1
ATOM 861 C CA . ALA A 1 104 ? 4.553 -5.894 -14.371 1.00 87.12 104 ALA A CA 1
ATOM 862 C C . ALA A 1 104 ? 3.231 -5.387 -13.786 1.00 87.12 104 ALA A C 1
ATOM 864 O O . ALA A 1 104 ? 3.059 -5.412 -12.568 1.00 87.12 104 ALA A O 1
ATOM 865 N N . ARG A 1 105 ? 2.264 -4.995 -14.628 1.00 86.06 105 ARG A N 1
ATOM 866 C CA . ARG A 1 105 ? 0.931 -4.574 -14.164 1.00 86.06 105 ARG A CA 1
ATOM 867 C C . ARG A 1 105 ? 0.149 -5.733 -13.555 1.00 86.06 105 ARG A C 1
ATOM 869 O O . ARG A 1 105 ? -0.500 -5.547 -12.529 1.00 86.06 105 ARG A O 1
ATOM 876 N N . PHE A 1 106 ? 0.242 -6.931 -14.125 1.00 87.31 106 PHE A N 1
ATOM 877 C CA . PHE A 1 106 ? -0.394 -8.115 -13.548 1.00 87.31 106 PHE A CA 1
ATOM 878 C C . PHE A 1 106 ? 0.153 -8.429 -12.144 1.00 87.31 106 PHE A C 1
ATOM 880 O O . PHE A 1 106 ? -0.608 -8.536 -11.179 1.00 87.31 106 PHE A O 1
ATOM 887 N N . VAL A 1 107 ? 1.481 -8.481 -12.002 1.00 89.00 107 VAL A N 1
ATOM 888 C CA . VAL A 1 107 ? 2.162 -8.734 -10.722 1.00 89.00 107 VAL A CA 1
ATOM 889 C C . VAL A 1 107 ? 1.898 -7.612 -9.716 1.00 89.00 107 VAL A C 1
ATOM 891 O O . VAL A 1 107 ? 1.669 -7.893 -8.539 1.00 89.00 107 VAL A O 1
ATOM 894 N N . ALA A 1 108 ? 1.844 -6.359 -10.167 1.00 86.25 108 ALA A N 1
ATOM 895 C CA . ALA A 1 108 ? 1.553 -5.202 -9.326 1.00 86.25 108 ALA A CA 1
ATOM 896 C C . ALA A 1 108 ? 0.173 -5.217 -8.668 1.00 86.25 108 ALA A C 1
ATOM 898 O O . ALA A 1 108 ? -0.002 -4.625 -7.607 1.00 86.25 108 ALA A O 1
ATOM 899 N N . ASN A 1 109 ? -0.795 -5.903 -9.274 1.00 87.50 109 ASN A N 1
ATOM 900 C CA . ASN A 1 109 ? -2.147 -6.030 -8.740 1.00 87.50 109 ASN A CA 1
ATOM 901 C C . ASN A 1 109 ? -2.329 -7.273 -7.852 1.00 87.50 109 ASN A C 1
ATOM 903 O O . ASN A 1 109 ? -3.281 -7.342 -7.074 1.00 87.50 109 ASN A O 1
ATOM 907 N N . SER A 1 110 ? -1.395 -8.231 -7.888 1.00 89.62 110 SER A N 1
ATOM 908 C CA . SER A 1 110 ? -1.425 -9.420 -7.022 1.00 89.62 110 SER A CA 1
ATOM 909 C C . SER A 1 110 ? -1.495 -9.143 -5.505 1.00 89.62 110 SER A C 1
ATOM 911 O O . SER A 1 110 ? -2.147 -9.932 -4.815 1.00 89.62 110 SER A O 1
ATOM 913 N N . PRO A 1 111 ? -0.951 -8.038 -4.941 1.00 90.62 111 PRO A N 1
ATOM 914 C CA . PRO A 1 111 ? -1.096 -7.741 -3.516 1.00 90.62 111 PRO A CA 1
ATOM 915 C C . PRO A 1 111 ? -2.552 -7.540 -3.068 1.00 90.62 111 PRO A C 1
ATOM 917 O O . PRO A 1 111 ? -2.853 -7.744 -1.894 1.00 90.62 111 PRO A O 1
ATOM 920 N N . LEU A 1 112 ? -3.483 -7.214 -3.974 1.00 89.19 112 LEU A N 1
ATOM 921 C CA . LEU A 1 112 ? -4.913 -7.156 -3.641 1.00 89.19 112 LEU A CA 1
ATOM 922 C C . LEU A 1 112 ? -5.455 -8.522 -3.197 1.00 89.19 112 LEU A C 1
ATOM 924 O O . LEU A 1 112 ? -6.298 -8.582 -2.304 1.00 89.19 112 LEU A O 1
ATOM 928 N N . LEU A 1 113 ? -4.945 -9.622 -3.764 1.00 91.69 113 LEU A N 1
ATOM 929 C CA . LEU A 1 113 ? -5.299 -10.981 -3.338 1.00 91.69 113 LEU A CA 1
ATOM 930 C C . LEU A 1 113 ? -4.809 -11.256 -1.917 1.00 91.69 113 LEU A C 1
ATOM 932 O O . LEU A 1 113 ? -5.535 -11.833 -1.107 1.00 91.69 113 LEU A O 1
ATOM 936 N N . VAL A 1 114 ? -3.588 -10.808 -1.608 1.00 91.69 114 VAL A N 1
ATOM 937 C CA . VAL A 1 114 ? -3.012 -10.914 -0.264 1.00 91.69 114 VAL A CA 1
ATOM 938 C C . VAL A 1 114 ? -3.877 -10.134 0.719 1.00 91.69 114 VAL A C 1
ATOM 940 O O . VAL A 1 114 ? -4.283 -10.680 1.743 1.00 91.69 114 VAL A O 1
ATOM 943 N N . LEU A 1 115 ? -4.240 -8.893 0.391 1.00 89.25 115 LEU A N 1
ATOM 944 C CA . LEU A 1 115 ? -5.091 -8.083 1.254 1.00 89.25 115 LEU A CA 1
ATOM 945 C C . LEU A 1 115 ? -6.478 -8.718 1.458 1.00 89.25 115 LEU A C 1
ATOM 947 O O . LEU A 1 115 ? -6.929 -8.816 2.598 1.00 89.25 115 LEU A O 1
ATOM 951 N N . LEU A 1 116 ? -7.118 -9.230 0.398 1.00 90.38 116 LEU A N 1
ATOM 952 C CA . LEU A 1 116 ? -8.394 -9.951 0.501 1.00 90.38 116 LEU A CA 1
ATOM 953 C C . LEU A 1 116 ? -8.284 -11.171 1.432 1.00 90.38 116 LEU A C 1
ATOM 955 O O . LEU A 1 116 ? -9.162 -11.401 2.266 1.00 90.38 116 LEU A O 1
ATOM 959 N N . PHE A 1 117 ? -7.188 -11.928 1.339 1.00 90.81 117 PHE A N 1
ATOM 960 C CA . PHE A 1 117 ? -6.924 -13.055 2.233 1.00 90.81 117 PHE A CA 1
ATOM 961 C C . PHE A 1 117 ? -6.803 -12.619 3.700 1.00 90.81 117 PHE A C 1
ATOM 963 O O . PHE A 1 117 ? -7.346 -13.282 4.587 1.00 90.81 117 PHE A O 1
ATOM 970 N N . PHE A 1 118 ? -6.136 -11.496 3.980 1.00 86.50 118 PHE A N 1
ATOM 971 C CA . PHE A 1 118 ? -6.034 -10.982 5.347 1.00 86.50 118 PHE A CA 1
ATOM 972 C C . PHE A 1 118 ? -7.361 -10.446 5.877 1.00 86.50 118 PHE A C 1
ATOM 974 O O . PHE A 1 118 ? -7.677 -10.706 7.037 1.00 86.50 118 PHE A O 1
ATOM 981 N N . VAL A 1 119 ? -8.174 -9.803 5.035 1.00 85.50 119 VAL A N 1
ATOM 982 C CA . VAL A 1 119 ? -9.551 -9.433 5.394 1.00 85.50 119 VAL A CA 1
ATOM 983 C C . VAL A 1 119 ? -10.368 -10.676 5.745 1.00 85.50 119 VAL A C 1
ATOM 985 O O . VAL A 1 119 ? -11.038 -10.717 6.773 1.00 85.50 119 VAL A O 1
ATOM 988 N N . TYR A 1 120 ? -10.254 -11.752 4.964 1.00 86.88 120 TYR A N 1
ATOM 989 C CA . TYR A 1 120 ? -10.870 -13.021 5.343 1.00 86.88 120 TYR A CA 1
ATOM 990 C C . TYR A 1 120 ? -10.347 -13.523 6.698 1.00 86.88 120 TYR A C 1
ATOM 992 O O . TYR A 1 120 ? -11.122 -14.006 7.519 1.00 86.88 120 TYR A O 1
ATOM 1000 N N . LYS A 1 121 ? -9.051 -13.393 6.997 1.00 86.06 121 LYS A N 1
ATOM 1001 C CA . LYS A 1 121 ? -8.485 -13.835 8.283 1.00 86.06 121 LYS A CA 1
ATOM 1002 C C . LYS A 1 121 ? -8.897 -12.987 9.489 1.00 86.06 121 LYS A C 1
ATOM 1004 O O . LYS A 1 121 ? -8.892 -13.534 10.591 1.00 86.06 121 LYS A O 1
ATOM 1009 N N . THR A 1 122 ? -9.246 -11.712 9.325 1.00 82.06 122 THR A N 1
ATOM 1010 C CA . THR A 1 122 ? -9.701 -10.855 10.439 1.00 82.06 122 THR A CA 1
ATOM 1011 C C . THR A 1 122 ? -11.155 -11.093 10.826 1.00 82.06 122 THR A C 1
ATOM 1013 O O . THR A 1 122 ? -11.532 -10.813 11.963 1.00 82.06 122 THR A O 1
ATOM 1016 N N . LEU A 1 123 ? -11.966 -11.635 9.916 1.00 82.06 123 LEU A N 1
ATOM 1017 C CA . LEU A 1 123 ? -13.369 -11.932 10.182 1.00 82.06 123 LEU A CA 1
ATOM 1018 C C . LEU A 1 123 ? -13.540 -13.103 11.169 1.00 82.06 123 LEU A C 1
ATOM 1020 O O . LEU A 1 123 ? -12.745 -14.057 11.140 1.00 82.06 123 LEU A O 1
ATOM 1024 N N . PRO A 1 124 ? -14.592 -13.064 12.014 1.00 76.94 124 PRO A N 1
ATOM 1025 C CA . PRO A 1 124 ? -14.869 -14.115 12.989 1.00 76.94 124 PRO A CA 1
ATOM 1026 C C . PRO A 1 124 ? -14.999 -15.479 12.305 1.00 76.94 124 PRO A C 1
ATOM 1028 O O . PRO A 1 124 ? -15.429 -15.580 11.157 1.00 76.94 124 PRO A O 1
ATOM 1031 N N . GLU A 1 125 ? -14.610 -16.546 13.000 1.00 76.56 125 GLU A N 1
ATOM 1032 C CA . GLU A 1 125 ? -14.793 -17.919 12.522 1.00 76.56 125 GLU A CA 1
ATOM 1033 C C . GLU A 1 125 ? -16.260 -18.331 12.680 1.00 76.56 125 GLU A C 1
ATOM 1035 O O . GLU A 1 125 ? -16.646 -19.052 13.595 1.00 76.56 125 GLU A O 1
ATOM 1040 N N . ASN A 1 126 ? -17.105 -17.811 11.794 1.00 75.25 126 ASN A N 1
ATOM 1041 C CA . ASN 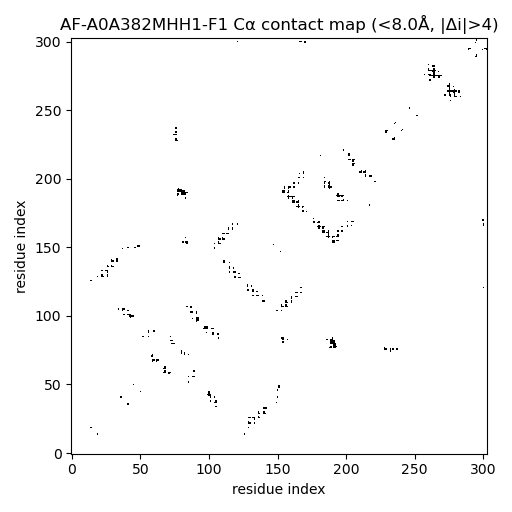A 1 126 ? -18.511 -18.163 11.685 1.00 75.25 126 ASN A CA 1
ATOM 1042 C C . ASN A 1 126 ? -18.831 -18.685 10.278 1.00 75.25 126 ASN A C 1
ATOM 1044 O O . ASN A 1 126 ? -18.067 -18.533 9.327 1.00 75.25 126 ASN A O 1
ATOM 1048 N N . ARG A 1 127 ? -19.984 -19.341 10.140 1.00 65.81 127 ARG A N 1
ATOM 1049 C CA . ARG A 1 127 ? -20.385 -19.995 8.884 1.00 65.81 127 ARG A CA 1
ATOM 1050 C C . ARG A 1 127 ? -20.656 -18.996 7.747 1.00 65.81 127 ARG A C 1
ATOM 1052 O O . ARG A 1 127 ? -20.440 -19.309 6.585 1.00 65.81 127 ARG A O 1
ATOM 1059 N N . GLU A 1 128 ? -21.031 -17.764 8.084 1.00 76.62 128 GLU A N 1
ATOM 1060 C CA . GLU A 1 128 ? -21.339 -16.681 7.134 1.00 76.62 128 GLU A CA 1
ATOM 1061 C C . GLU A 1 128 ? -20.112 -15.862 6.711 1.00 76.62 128 GLU A C 1
ATOM 1063 O O . GLU A 1 128 ? -20.221 -14.913 5.934 1.00 76.62 128 GLU A O 1
ATOM 1068 N N . LYS A 1 129 ? -18.924 -16.244 7.186 1.00 79.31 129 LYS A N 1
ATOM 1069 C CA . LYS A 1 129 ? -17.661 -15.542 6.949 1.00 79.31 129 LYS A CA 1
ATOM 1070 C C . LYS A 1 129 ? -17.401 -15.236 5.475 1.00 79.31 129 LYS A C 1
ATOM 1072 O O . LYS A 1 129 ? -16.891 -14.167 5.162 1.00 79.31 129 LYS A O 1
ATOM 1077 N N . ILE A 1 130 ? -17.778 -16.141 4.569 1.00 80.12 130 ILE A N 1
ATOM 1078 C CA . ILE A 1 130 ? -17.579 -15.948 3.126 1.00 80.12 130 ILE A CA 1
ATOM 1079 C C . ILE A 1 130 ? -18.439 -14.804 2.567 1.00 80.12 130 ILE A C 1
ATOM 1081 O O . ILE A 1 130 ? -17.967 -14.021 1.748 1.00 80.12 130 ILE A O 1
ATOM 1085 N N . PHE A 1 131 ? -19.668 -14.642 3.066 1.00 80.44 131 PHE A N 1
ATOM 1086 C CA . PHE A 1 131 ? -20.561 -13.555 2.662 1.00 80.44 131 PHE A CA 1
ATOM 1087 C C . PHE A 1 131 ? -20.102 -12.212 3.229 1.00 80.44 131 PHE A C 1
ATOM 1089 O O . PHE A 1 131 ? -20.254 -11.187 2.573 1.00 80.44 131 PHE A O 1
ATOM 1096 N N . LEU A 1 132 ? -19.467 -12.216 4.404 1.00 81.19 132 LEU A N 1
ATOM 1097 C CA . LEU A 1 132 ? -18.866 -11.017 4.992 1.00 81.19 132 LEU A CA 1
ATOM 1098 C C . LEU A 1 132 ? -17.630 -10.525 4.218 1.00 81.19 132 LEU A C 1
ATOM 1100 O O . LEU A 1 132 ? -17.326 -9.337 4.263 1.00 81.19 132 LEU A O 1
ATOM 1104 N N . VAL A 1 133 ? -16.943 -11.404 3.477 1.00 85.94 133 VAL A N 1
ATOM 1105 C CA . VAL A 1 133 ? -15.823 -11.018 2.595 1.00 85.94 133 VAL A CA 1
ATOM 1106 C C . VAL A 1 133 ? -16.301 -10.388 1.292 1.00 85.94 133 VAL A C 1
ATOM 1108 O O . VAL A 1 133 ? -15.573 -9.595 0.697 1.00 85.94 133 VAL A O 1
ATOM 1111 N N . PHE A 1 134 ? -17.505 -10.718 0.826 1.00 82.38 134 PHE A N 1
ATOM 1112 C CA . PHE A 1 134 ? -17.985 -10.280 -0.483 1.00 82.38 134 PHE A CA 1
ATOM 1113 C C . PHE A 1 134 ? -17.967 -8.751 -0.678 1.00 82.38 134 PHE A C 1
ATOM 1115 O O . PHE A 1 134 ? -17.409 -8.308 -1.685 1.00 82.38 134 PHE A O 1
ATOM 1122 N N . PRO A 1 135 ? -18.444 -7.917 0.270 1.00 82.88 135 PRO A N 1
ATOM 1123 C CA . PRO A 1 135 ? -18.303 -6.465 0.163 1.00 82.88 135 PRO A CA 1
ATOM 1124 C C . PRO A 1 135 ? -16.845 -6.016 0.029 1.00 82.88 135 PRO A C 1
ATOM 1126 O O . PRO A 1 135 ? -16.536 -5.141 -0.775 1.00 82.88 135 PRO A O 1
ATOM 1129 N N . SER A 1 136 ? -15.929 -6.643 0.769 1.00 84.75 136 SER A N 1
ATOM 1130 C CA . SER A 1 136 ? -14.499 -6.352 0.667 1.00 84.75 136 SER A CA 1
ATOM 1131 C C . SER A 1 136 ? -13.939 -6.741 -0.699 1.00 84.75 136 SER A C 1
ATOM 1133 O O . SER A 1 136 ? -13.167 -5.977 -1.264 1.00 84.75 136 SER A O 1
ATOM 1135 N N . ALA A 1 137 ? -14.360 -7.870 -1.275 1.00 85.31 137 ALA A N 1
ATOM 1136 C CA . ALA A 1 137 ? -13.978 -8.247 -2.634 1.00 85.31 137 ALA A CA 1
ATOM 1137 C C . ALA A 1 137 ? -14.472 -7.218 -3.665 1.00 85.31 137 ALA A C 1
ATOM 1139 O O . ALA A 1 137 ? -13.697 -6.781 -4.509 1.00 85.31 137 ALA A O 1
ATOM 1140 N N . LEU A 1 138 ? -15.716 -6.748 -3.559 1.00 82.06 138 LEU A N 1
ATOM 1141 C CA . LEU A 1 138 ? -16.229 -5.701 -4.448 1.00 82.06 138 LEU A CA 1
ATOM 1142 C C . LEU A 1 138 ? -15.469 -4.375 -4.311 1.00 82.06 138 LEU A C 1
ATOM 1144 O O . LEU A 1 138 ? -15.241 -3.708 -5.315 1.00 82.06 138 LEU A O 1
ATOM 1148 N N . ILE A 1 139 ? -15.077 -3.991 -3.092 1.00 81.81 139 ILE A N 1
ATOM 1149 C CA . ILE A 1 139 ? -14.326 -2.751 -2.827 1.00 81.81 139 ILE A CA 1
ATOM 1150 C C . ILE A 1 139 ? -12.881 -2.848 -3.326 1.00 81.81 139 ILE A C 1
ATOM 1152 O O . ILE A 1 139 ? -12.353 -1.882 -3.871 1.00 81.81 139 ILE A O 1
ATOM 1156 N N . LEU A 1 140 ? -12.231 -3.996 -3.141 1.00 81.69 140 LEU A N 1
ATOM 1157 C CA . LEU A 1 140 ? -10.838 -4.185 -3.545 1.00 81.69 140 LEU A CA 1
ATOM 1158 C C . LEU A 1 140 ? -10.694 -4.367 -5.053 1.00 81.69 140 LEU A C 1
ATOM 1160 O O . LEU A 1 140 ? -9.745 -3.860 -5.644 1.00 81.69 140 LEU A O 1
ATOM 1164 N N . PHE A 1 141 ? -11.649 -5.055 -5.674 1.00 82.75 141 PHE A N 1
ATOM 1165 C CA . PHE A 1 141 ? -11.647 -5.373 -7.099 1.00 82.75 141 PHE A CA 1
ATOM 1166 C C . PHE A 1 141 ? -12.674 -4.515 -7.846 1.00 82.75 141 PHE A C 1
ATOM 1168 O O . PHE A 1 141 ? -13.477 -5.011 -8.637 1.00 82.75 141 PHE A O 1
ATOM 1175 N N . GLN A 1 142 ? -12.660 -3.204 -7.583 1.00 74.19 142 GLN A N 1
ATOM 1176 C CA . GLN A 1 142 ? -13.524 -2.258 -8.283 1.00 74.19 142 GLN A CA 1
ATOM 1177 C C . GLN A 1 142 ? -13.112 -2.123 -9.752 1.00 74.19 142 GLN A C 1
ATOM 1179 O O . GLN A 1 142 ? -12.039 -1.620 -10.079 1.00 74.19 142 GLN A O 1
ATOM 1184 N N . LEU A 1 143 ? -14.035 -2.477 -10.643 1.00 60.59 143 LEU A N 1
ATOM 1185 C CA . LEU A 1 143 ? -13.971 -2.222 -12.085 1.00 60.59 143 LEU A CA 1
ATOM 1186 C C . LEU A 1 143 ? -14.491 -0.813 -12.414 1.00 60.59 143 LEU A C 1
ATOM 1188 O O . LEU A 1 143 ? -15.258 -0.633 -13.360 1.00 60.59 143 LEU A O 1
ATOM 1192 N N . LYS A 1 144 ? -14.149 0.206 -11.611 1.00 56.34 144 LYS A N 1
ATOM 1193 C CA . LYS A 1 144 ? -14.488 1.584 -12.000 1.00 56.34 144 LYS A CA 1
ATOM 1194 C C . LYS A 1 144 ? -13.789 1.855 -13.347 1.00 56.34 144 LYS A C 1
ATOM 1196 O O . LYS A 1 144 ? -12.630 1.464 -13.492 1.00 56.34 144 LYS A O 1
ATOM 1201 N N . PRO A 1 145 ? -14.432 2.537 -14.313 1.00 46.78 145 PRO A N 1
ATOM 1202 C CA . PRO A 1 145 ? -13.919 2.736 -15.674 1.00 46.78 145 PRO A CA 1
ATOM 1203 C C . PRO A 1 145 ? -12.749 3.730 -15.742 1.00 46.78 145 PRO A C 1
ATOM 1205 O O . PRO A 1 145 ? -12.534 4.394 -16.751 1.00 46.78 145 PRO A O 1
ATOM 1208 N N . ASN A 1 146 ? -11.969 3.852 -14.671 1.00 49.53 146 ASN A N 1
ATOM 1209 C CA . ASN A 1 146 ? -10.731 4.594 -14.694 1.00 49.53 146 ASN A CA 1
ATOM 1210 C C . ASN A 1 146 ? -9.624 3.605 -15.068 1.00 49.53 146 ASN A C 1
ATOM 1212 O O . ASN A 1 146 ? -8.938 3.045 -14.216 1.00 49.53 146 ASN A O 1
ATOM 1216 N N . TRP A 1 147 ? -9.471 3.380 -16.372 1.00 52.28 147 TRP A N 1
ATOM 1217 C CA . TRP A 1 147 ? -8.305 2.755 -17.011 1.00 52.28 147 TRP A CA 1
ATOM 1218 C C . TRP A 1 147 ? -6.974 3.241 -16.397 1.00 52.28 147 TRP A C 1
ATOM 1220 O O . TRP A 1 147 ? -6.018 2.477 -16.275 1.00 52.28 147 TRP A O 1
ATOM 1230 N N . PHE A 1 148 ? -6.959 4.481 -15.896 1.00 49.72 148 PHE A N 1
ATOM 1231 C CA . PHE A 1 148 ? -5.877 5.080 -15.123 1.00 49.72 148 PHE A CA 1
ATOM 1232 C C . PHE A 1 148 ? -5.508 4.313 -13.837 1.00 49.72 148 PHE A C 1
ATOM 1234 O O . PHE A 1 148 ? -4.330 4.178 -13.524 1.00 49.72 148 PHE A O 1
ATOM 1241 N N . SER A 1 149 ? -6.473 3.750 -13.104 1.00 49.72 149 SER A N 1
ATOM 1242 C CA . SER A 1 149 ? -6.224 2.968 -11.879 1.00 49.72 149 SER A CA 1
ATOM 1243 C C . SER A 1 149 ? -5.521 1.641 -12.175 1.00 49.72 149 SER A C 1
ATOM 1245 O O . SER A 1 149 ? -4.647 1.221 -11.420 1.00 49.72 149 SER A O 1
ATOM 1247 N N . ILE A 1 150 ? -5.876 1.012 -13.301 1.00 53.22 150 ILE A N 1
ATOM 1248 C CA . ILE A 1 150 ? -5.271 -0.234 -13.793 1.00 53.22 150 ILE A CA 1
ATOM 1249 C C . ILE A 1 150 ? -3.855 0.030 -14.345 1.00 53.22 150 ILE A C 1
ATOM 1251 O O . ILE A 1 150 ? -2.971 -0.815 -14.207 1.00 53.22 150 ILE A O 1
ATOM 1255 N N . ALA A 1 151 ? -3.622 1.210 -14.933 1.00 50.94 151 ALA A N 1
ATOM 1256 C CA . ALA A 1 151 ? -2.359 1.578 -15.575 1.00 50.94 151 ALA A CA 1
ATOM 1257 C C . ALA A 1 151 ? -1.321 2.229 -14.630 1.00 50.94 151 ALA A C 1
ATOM 1259 O O . ALA A 1 151 ? -0.155 1.840 -14.650 1.00 50.94 151 ALA A O 1
ATOM 1260 N N . CYS A 1 152 ? -1.715 3.183 -13.776 1.00 47.38 152 CYS A N 1
ATOM 1261 C CA . CYS A 1 152 ? -0.789 3.994 -12.966 1.00 47.38 152 CYS A CA 1
ATOM 1262 C C . CYS A 1 152 ? -0.597 3.493 -11.519 1.00 47.38 152 CYS A C 1
ATOM 1264 O O . CYS A 1 152 ? 0.368 3.885 -10.856 1.00 47.38 152 CYS A O 1
ATOM 1266 N N . GLY A 1 153 ? -1.463 2.607 -11.014 1.00 54.25 153 GLY A N 1
ATOM 1267 C CA . GLY A 1 153 ? -1.616 2.330 -9.578 1.00 54.25 153 GLY A CA 1
ATOM 1268 C C . GLY A 1 153 ? -0.630 1.365 -8.904 1.00 54.25 153 GLY A C 1
ATOM 1269 O O . GLY A 1 153 ? -0.768 1.155 -7.699 1.00 54.25 153 GLY A O 1
ATOM 1270 N N . SER A 1 154 ? 0.352 0.790 -9.612 1.00 66.56 154 SER A N 1
ATOM 1271 C CA . SER A 1 154 ? 1.165 -0.331 -9.096 1.00 66.56 154 SER A CA 1
ATOM 1272 C C . SER A 1 154 ? 1.758 -0.084 -7.703 1.00 66.56 154 SER A C 1
ATOM 1274 O O . SER A 1 154 ? 1.548 -0.871 -6.784 1.00 66.56 154 SER A O 1
ATOM 1276 N N . SER A 1 155 ? 2.430 1.048 -7.503 1.00 74.75 155 SER A N 1
ATOM 1277 C CA . SER A 1 155 ? 3.099 1.365 -6.233 1.00 74.75 155 SER A CA 1
ATOM 1278 C C . SER A 1 155 ? 2.140 1.661 -5.074 1.00 74.75 155 SER A C 1
ATOM 1280 O O . SER A 1 155 ? 2.455 1.353 -3.924 1.00 74.75 155 SER A O 1
ATOM 1282 N N . ASN A 1 156 ? 0.959 2.217 -5.363 1.00 80.88 156 ASN A N 1
ATOM 1283 C CA . ASN A 1 156 ? -0.056 2.506 -4.346 1.00 80.88 156 ASN A CA 1
ATOM 1284 C C . ASN A 1 156 ? -0.677 1.219 -3.793 1.00 80.88 156 ASN A C 1
ATOM 1286 O O . ASN A 1 156 ? -0.938 1.129 -2.596 1.00 80.88 156 ASN A O 1
ATOM 1290 N N . ILE A 1 157 ? -0.873 0.212 -4.648 1.00 86.50 157 ILE A N 1
ATOM 1291 C CA . ILE A 1 157 ? -1.437 -1.084 -4.253 1.00 86.50 157 ILE A CA 1
ATOM 1292 C C . ILE A 1 157 ? -0.485 -1.825 -3.308 1.00 86.50 157 ILE A C 1
ATOM 1294 O O . ILE A 1 157 ? -0.934 -2.382 -2.306 1.00 86.50 157 ILE A O 1
ATOM 1298 N N . TYR A 1 158 ? 0.827 -1.778 -3.568 1.00 88.31 158 TYR A N 1
ATOM 1299 C CA . TYR A 1 158 ? 1.825 -2.326 -2.646 1.00 88.31 158 TYR A CA 1
ATOM 1300 C C . TYR A 1 158 ? 1.772 -1.644 -1.276 1.00 88.31 158 TYR A C 1
ATOM 1302 O O . TYR A 1 158 ? 1.669 -2.333 -0.261 1.00 88.31 158 TYR A O 1
ATOM 1310 N N . ALA A 1 159 ? 1.778 -0.307 -1.234 1.00 88.44 159 ALA A N 1
ATOM 1311 C CA . ALA A 1 159 ? 1.686 0.431 0.028 1.00 88.44 159 ALA A CA 1
ATOM 1312 C C . ALA A 1 159 ? 0.379 0.140 0.782 1.00 88.44 159 ALA A C 1
ATOM 1314 O O . ALA A 1 159 ? 0.402 -0.086 1.991 1.00 88.44 159 ALA A O 1
ATOM 1315 N N . LEU A 1 160 ? -0.750 0.061 0.073 1.00 88.31 160 LEU A N 1
ATOM 1316 C CA . LEU A 1 160 ? -2.043 -0.295 0.658 1.00 88.31 160 LEU A CA 1
ATOM 1317 C C . LEU A 1 160 ? -2.030 -1.716 1.241 1.00 88.31 160 LEU A C 1
ATOM 1319 O O . LEU A 1 160 ? -2.463 -1.917 2.376 1.00 88.31 160 LEU A O 1
ATOM 1323 N N . CYS A 1 161 ? -1.473 -2.688 0.513 1.00 90.75 161 CYS A N 1
ATOM 1324 C CA . CYS A 1 161 ? -1.317 -4.057 0.999 1.00 90.75 161 CYS A CA 1
ATOM 1325 C C . CYS A 1 161 ? -0.451 -4.119 2.261 1.00 90.75 161 CYS A C 1
ATOM 1327 O O . CYS A 1 161 ? -0.842 -4.732 3.256 1.00 90.75 161 CYS A O 1
ATOM 1329 N N . PHE A 1 162 ? 0.714 -3.469 2.245 1.00 92.88 162 PHE A N 1
ATOM 1330 C CA . PHE A 1 162 ? 1.604 -3.437 3.401 1.00 92.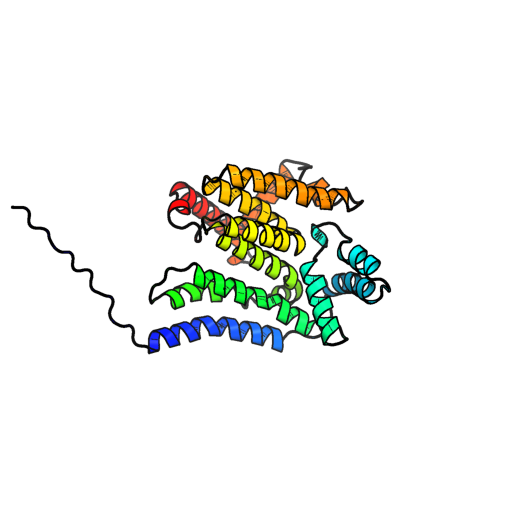88 162 PHE A CA 1
ATOM 1331 C C . PHE A 1 162 ? 0.977 -2.713 4.593 1.00 92.88 162 PHE A C 1
ATOM 1333 O O . PHE A 1 162 ? 1.105 -3.190 5.716 1.00 92.88 162 PHE A O 1
ATOM 1340 N N . SER A 1 163 ? 0.231 -1.631 4.369 1.00 91.62 163 SER A N 1
ATOM 1341 C CA . SER A 1 163 ? -0.522 -0.947 5.424 1.00 91.62 163 SER A CA 1
ATOM 1342 C C . SER A 1 163 ? -1.581 -1.854 6.061 1.00 91.62 163 SER A C 1
ATOM 1344 O O . SER A 1 163 ? -1.630 -1.986 7.284 1.00 91.62 163 SER A O 1
ATOM 1346 N N . GLY A 1 164 ? -2.356 -2.589 5.254 1.00 89.50 164 GLY A N 1
ATOM 1347 C CA . GLY A 1 164 ? -3.305 -3.583 5.768 1.00 89.50 164 GLY A CA 1
ATOM 1348 C C . GLY A 1 164 ? -2.630 -4.666 6.620 1.00 89.50 164 GLY A C 1
ATOM 1349 O O . GLY A 1 164 ? -3.138 -5.035 7.682 1.00 89.50 164 GLY A O 1
ATOM 1350 N N . LEU A 1 165 ? -1.444 -5.126 6.208 1.00 91.50 165 LEU A N 1
ATOM 1351 C CA . LEU A 1 165 ? -0.630 -6.053 6.998 1.00 91.50 165 LEU A CA 1
ATOM 1352 C C . LEU A 1 165 ? -0.203 -5.435 8.333 1.00 91.50 165 LEU A C 1
ATOM 1354 O O . LEU A 1 165 ? -0.334 -6.091 9.364 1.00 91.50 165 LEU A O 1
ATOM 1358 N N . VAL A 1 166 ? 0.249 -4.179 8.351 1.00 93.06 166 VAL A N 1
ATOM 1359 C CA . VAL A 1 166 ? 0.623 -3.478 9.592 1.00 93.06 166 VAL A CA 1
ATOM 1360 C C . VAL A 1 166 ? -0.514 -3.531 10.608 1.00 93.06 166 VAL A C 1
ATOM 1362 O O . VAL A 1 166 ? -0.288 -3.963 11.739 1.00 93.06 166 VAL A O 1
ATOM 1365 N N . PHE A 1 167 ? -1.741 -3.190 10.210 1.00 89.94 167 PHE A N 1
ATOM 1366 C CA . PHE A 1 167 ? -2.895 -3.250 11.112 1.00 89.94 167 PHE A CA 1
ATOM 1367 C C . PHE A 1 167 ? -3.217 -4.675 11.567 1.00 89.94 167 PHE A C 1
ATOM 1369 O O . PHE A 1 167 ? -3.461 -4.899 12.755 1.00 89.94 167 PHE A O 1
ATOM 1376 N N . TYR A 1 168 ? -3.150 -5.657 10.663 1.00 89.62 168 TYR A N 1
ATOM 1377 C CA . TYR A 1 168 ? -3.352 -7.064 11.015 1.00 89.62 168 TYR A CA 1
ATOM 1378 C C . TYR A 1 168 ? -2.354 -7.543 12.082 1.00 89.62 168 TYR A C 1
ATOM 1380 O O . TYR A 1 168 ? -2.744 -8.160 13.077 1.00 89.62 168 TYR A O 1
ATOM 1388 N N . PHE A 1 169 ? -1.067 -7.242 11.894 1.00 90.56 169 PHE A N 1
ATOM 1389 C CA . PHE A 1 169 ? -0.001 -7.626 12.815 1.00 90.56 169 PHE A CA 1
ATOM 1390 C C . PHE A 1 169 ? -0.085 -6.846 14.139 1.00 90.56 169 PHE A C 1
ATOM 1392 O O . PHE A 1 169 ? 0.037 -7.452 15.203 1.00 90.56 169 PHE A O 1
ATOM 1399 N N . LEU A 1 170 ? -0.374 -5.540 14.110 1.00 90.00 170 LEU A N 1
ATOM 1400 C CA . LEU A 1 170 ? -0.575 -4.738 15.326 1.00 90.00 170 LEU A CA 1
ATOM 1401 C C . LEU A 1 170 ? -1.803 -5.174 16.130 1.00 90.00 170 LEU A C 1
ATOM 1403 O O . LEU A 1 170 ? -1.800 -5.045 17.354 1.00 90.00 170 LEU A O 1
ATOM 1407 N N . GLY A 1 171 ? -2.827 -5.727 15.475 1.00 85.06 171 GLY A N 1
ATOM 1408 C CA . GLY A 1 171 ? -3.978 -6.335 16.143 1.00 85.06 171 GLY A CA 1
ATOM 1409 C C . GLY A 1 171 ? -3.629 -7.596 16.9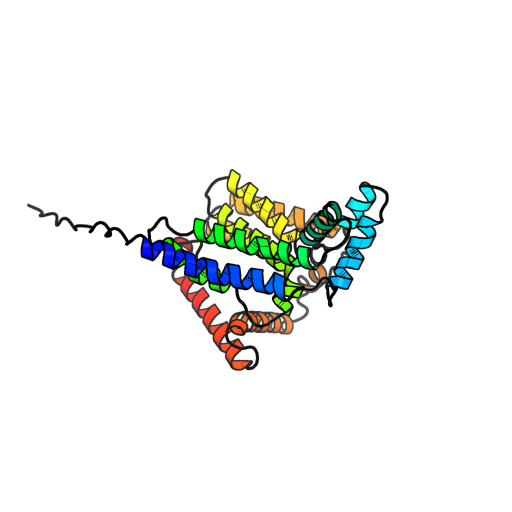45 1.00 85.06 171 GLY A C 1
ATOM 1410 O O . GLY A 1 171 ? -4.397 -8.011 17.814 1.00 85.06 171 GLY A O 1
ATOM 1411 N N . LYS A 1 172 ? -2.466 -8.216 16.702 1.00 84.31 172 LYS A N 1
ATOM 1412 C CA . LYS A 1 172 ? -1.974 -9.351 17.490 1.00 84.31 172 LYS A CA 1
ATOM 1413 C C . LYS A 1 172 ? -1.105 -8.830 18.641 1.00 84.31 172 LYS A C 1
ATOM 1415 O O . LYS A 1 172 ? -0.034 -8.260 18.442 1.00 84.31 172 LYS A O 1
ATOM 1420 N N . ASN A 1 173 ? -1.546 -9.067 19.876 1.00 78.56 173 ASN A N 1
ATOM 1421 C CA . ASN A 1 173 ? -0.888 -8.612 21.110 1.00 78.56 173 ASN A CA 1
ATOM 1422 C C . ASN A 1 173 ? 0.405 -9.388 21.445 1.00 78.56 173 ASN A C 1
ATOM 1424 O O . ASN A 1 173 ? 0.533 -9.973 22.516 1.00 78.56 173 ASN A O 1
ATOM 1428 N N . SER A 1 174 ? 1.385 -9.424 20.539 1.00 88.50 174 SER A N 1
ATOM 1429 C CA . SER A 1 174 ? 2.687 -10.053 20.793 1.00 88.50 174 SER A CA 1
ATOM 1430 C C . SER A 1 174 ? 3.840 -9.301 20.126 1.00 88.50 174 SER A C 1
ATOM 1432 O O . SER A 1 174 ? 3.677 -8.640 19.100 1.00 88.50 174 SER A O 1
ATOM 1434 N N . ILE A 1 175 ? 5.026 -9.383 20.739 1.00 88.62 175 ILE A N 1
ATOM 1435 C CA . ILE A 1 175 ? 6.231 -8.664 20.304 1.00 88.62 175 ILE A CA 1
ATOM 1436 C C . ILE A 1 175 ? 6.735 -9.130 18.932 1.00 88.62 175 ILE A C 1
ATOM 1438 O O . ILE A 1 175 ? 7.225 -8.324 18.148 1.00 88.62 175 ILE A O 1
ATOM 1442 N N . ARG A 1 176 ? 6.551 -10.414 18.593 1.00 91.50 176 ARG A N 1
ATOM 1443 C CA . ARG A 1 176 ? 6.919 -10.946 17.269 1.00 91.50 176 ARG A CA 1
ATOM 1444 C C . ARG A 1 176 ? 6.111 -10.265 16.165 1.00 91.50 176 ARG A C 1
ATOM 1446 O O . ARG A 1 176 ? 6.658 -9.908 15.128 1.00 91.50 176 ARG A O 1
ATOM 1453 N N . TYR A 1 177 ? 4.824 -10.034 16.424 1.00 91.25 177 TYR A N 1
ATOM 1454 C CA . TYR A 1 177 ? 3.948 -9.349 15.481 1.00 91.25 177 TYR A CA 1
ATOM 1455 C C . TYR A 1 177 ? 4.232 -7.847 15.418 1.00 91.25 177 TYR A C 1
ATOM 1457 O O . TYR A 1 177 ? 4.107 -7.268 14.348 1.00 91.25 177 TYR A O 1
ATOM 1465 N N . PHE A 1 178 ? 4.696 -7.231 16.510 1.00 93.00 178 PHE A N 1
ATOM 1466 C CA . PHE A 1 178 ? 5.176 -5.846 16.484 1.00 93.00 178 PHE A CA 1
ATOM 1467 C C . PHE A 1 178 ? 6.350 -5.669 15.511 1.00 93.00 178 PHE A C 1
ATOM 1469 O O . PHE A 1 178 ? 6.292 -4.795 14.655 1.00 93.00 178 PHE A O 1
ATOM 1476 N N . PHE A 1 179 ? 7.371 -6.531 15.571 1.00 93.00 179 PHE A N 1
ATOM 1477 C CA . PHE A 1 179 ? 8.485 -6.463 14.615 1.00 93.00 179 PHE A CA 1
ATOM 1478 C C . PHE A 1 179 ? 8.041 -6.743 13.172 1.00 93.00 179 PHE A C 1
ATOM 1480 O O . PHE A 1 179 ? 8.504 -6.068 12.254 1.00 93.00 179 PHE A O 1
ATOM 1487 N N . GLY A 1 180 ? 7.102 -7.677 12.973 1.00 93.50 180 GLY A N 1
ATOM 1488 C CA . GLY A 1 180 ? 6.479 -7.906 11.666 1.00 93.50 180 GLY A CA 1
ATOM 1489 C C . GLY A 1 180 ? 5.754 -6.665 11.134 1.00 93.50 180 GLY A C 1
ATOM 1490 O O . GLY A 1 180 ? 5.946 -6.289 9.981 1.00 93.50 180 GLY A O 1
ATOM 1491 N N . ALA A 1 181 ? 4.986 -5.978 11.984 1.00 93.75 181 ALA A N 1
ATOM 1492 C CA . ALA A 1 181 ? 4.331 -4.723 11.634 1.00 93.75 181 ALA A CA 1
ATOM 1493 C C . ALA A 1 181 ? 5.348 -3.627 11.285 1.00 93.75 181 ALA A C 1
ATOM 1495 O O . ALA A 1 181 ? 5.194 -2.970 10.262 1.00 93.75 181 ALA A O 1
ATOM 1496 N N . SER A 1 182 ? 6.416 -3.457 12.068 1.00 93.00 182 SER A N 1
ATOM 1497 C CA . SER A 1 182 ? 7.454 -2.460 11.767 1.00 93.00 182 SER A CA 1
ATOM 1498 C C . SER A 1 182 ? 8.119 -2.717 10.412 1.00 93.00 182 SER A C 1
ATOM 1500 O O . SER A 1 182 ? 8.328 -1.782 9.642 1.00 93.00 182 SER A O 1
ATOM 1502 N N . PHE A 1 183 ? 8.399 -3.984 10.087 1.00 94.44 183 PHE A N 1
ATOM 1503 C CA . PHE A 1 183 ? 8.945 -4.369 8.786 1.00 94.44 183 PHE A CA 1
ATOM 1504 C C . PHE A 1 183 ? 8.001 -3.987 7.637 1.00 94.44 183 PHE A C 1
ATOM 1506 O O . PHE A 1 183 ? 8.414 -3.299 6.705 1.00 94.44 183 PHE A O 1
ATOM 1513 N N . PHE A 1 184 ? 6.718 -4.351 7.726 1.00 94.62 184 PHE A N 1
ATOM 1514 C CA . PHE A 1 184 ? 5.749 -3.996 6.687 1.00 94.62 184 PHE A CA 1
ATOM 1515 C C . PHE A 1 184 ? 5.488 -2.488 6.601 1.00 94.62 184 PHE A C 1
ATOM 1517 O O . PHE A 1 184 ? 5.260 -1.979 5.507 1.00 94.62 184 PHE A O 1
ATOM 1524 N N . ALA A 1 185 ? 5.585 -1.748 7.706 1.00 93.38 185 ALA A N 1
ATOM 1525 C CA . ALA A 1 185 ? 5.459 -0.294 7.681 1.00 93.38 185 ALA A CA 1
ATOM 1526 C C . ALA A 1 185 ? 6.616 0.363 6.912 1.00 93.38 185 ALA A C 1
ATOM 1528 O O . ALA A 1 185 ? 6.382 1.268 6.111 1.00 93.38 185 ALA A O 1
ATOM 1529 N N . ILE A 1 186 ? 7.841 -0.150 7.077 1.00 91.75 186 ILE A N 1
ATOM 1530 C CA . ILE A 1 186 ? 8.994 0.261 6.267 1.00 91.75 186 ILE A CA 1
ATOM 1531 C C . ILE A 1 186 ? 8.761 -0.095 4.795 1.00 91.75 186 ILE A C 1
ATOM 1533 O O . ILE A 1 186 ? 8.935 0.771 3.941 1.00 91.75 186 ILE A O 1
ATOM 1537 N N . CYS A 1 187 ? 8.308 -1.320 4.491 1.00 91.44 187 CYS A N 1
ATOM 1538 C CA . CYS A 1 187 ? 7.972 -1.738 3.123 1.00 91.44 187 CYS A CA 1
ATOM 1539 C C . CYS A 1 187 ? 6.908 -0.839 2.473 1.00 91.44 187 CYS A C 1
ATOM 1541 O O . CYS A 1 187 ? 7.021 -0.502 1.293 1.00 91.44 187 CYS A O 1
ATOM 1543 N N . SER A 1 188 ? 5.903 -0.415 3.241 1.00 91.62 188 SER A N 1
ATOM 1544 C CA . SER A 1 188 ? 4.893 0.543 2.793 1.00 91.62 188 SER A CA 1
ATOM 1545 C C . SER A 1 188 ? 5.532 1.888 2.442 1.00 91.62 188 SER A C 1
ATOM 1547 O O . SER A 1 188 ? 5.366 2.376 1.325 1.00 91.62 188 SER A O 1
ATOM 1549 N N . ALA A 1 189 ? 6.347 2.440 3.346 1.00 89.12 189 ALA A N 1
ATOM 1550 C CA . ALA A 1 189 ? 7.004 3.730 3.154 1.00 89.12 189 ALA A CA 1
ATOM 1551 C C . ALA A 1 189 ? 7.940 3.759 1.932 1.00 89.12 189 ALA A C 1
ATOM 1553 O O . ALA A 1 189 ? 7.905 4.710 1.160 1.00 89.12 189 ALA A O 1
ATOM 1554 N N . ILE A 1 190 ? 8.733 2.709 1.697 1.00 89.12 190 ILE A N 1
ATOM 1555 C CA . ILE A 1 190 ? 9.624 2.640 0.520 1.00 89.12 190 ILE A CA 1
ATOM 1556 C C . ILE A 1 190 ? 8.882 2.350 -0.797 1.00 89.12 190 ILE A C 1
ATOM 1558 O O . ILE A 1 190 ? 9.471 2.491 -1.872 1.00 89.12 190 ILE A O 1
ATOM 1562 N N . SER A 1 191 ? 7.617 1.912 -0.740 1.00 87.69 191 SER A N 1
ATOM 1563 C CA . SER A 1 191 ? 6.816 1.621 -1.937 1.00 87.69 191 SER A CA 1
ATOM 1564 C C . SER A 1 191 ? 6.387 2.897 -2.652 1.00 87.69 191 SER A C 1
ATOM 1566 O O . SER A 1 191 ? 6.481 2.959 -3.876 1.00 87.69 191 SER A O 1
ATOM 1568 N N . ILE A 1 192 ? 5.927 3.905 -1.907 1.00 84.81 192 ILE A N 1
ATOM 1569 C CA . ILE A 1 192 ? 5.556 5.235 -2.408 1.00 84.81 192 ILE A CA 1
ATOM 1570 C C . ILE A 1 192 ? 5.448 6.221 -1.235 1.00 84.81 192 ILE A C 1
ATOM 1572 O O . ILE A 1 192 ? 5.175 5.806 -0.110 1.00 84.81 192 ILE A O 1
ATOM 1576 N N . GLY A 1 193 ? 5.593 7.526 -1.492 1.00 76.94 193 GLY A N 1
ATOM 1577 C CA . GLY A 1 193 ? 5.515 8.565 -0.455 1.00 76.94 193 GLY A CA 1
ATOM 1578 C C . GLY A 1 193 ? 4.249 8.528 0.411 1.00 76.94 193 GLY A C 1
ATOM 1579 O O . GLY A 1 193 ? 4.336 8.740 1.618 1.00 76.94 193 GLY A O 1
ATOM 1580 N N . SER A 1 194 ? 3.084 8.177 -0.149 1.00 79.25 194 SER A N 1
ATOM 1581 C CA . SER A 1 194 ? 1.839 8.019 0.627 1.00 79.25 194 SER A CA 1
ATOM 1582 C C . SER A 1 194 ? 1.909 6.881 1.655 1.00 79.25 194 SER A C 1
ATOM 1584 O O . SER A 1 194 ? 1.206 6.916 2.664 1.00 79.25 194 SER A O 1
ATOM 1586 N N . GLY A 1 195 ? 2.812 5.915 1.466 1.00 83.38 195 GLY A N 1
ATOM 1587 C CA . GLY A 1 195 ? 3.091 4.843 2.414 1.00 83.38 195 GLY A CA 1
ATOM 1588 C C . GLY A 1 195 ? 3.632 5.335 3.758 1.00 83.38 195 GLY A C 1
ATOM 1589 O O . GLY A 1 195 ? 3.419 4.660 4.764 1.00 83.38 195 GLY A O 1
ATOM 1590 N N . LEU A 1 196 ? 4.229 6.536 3.824 1.00 85.81 196 LEU A N 1
ATOM 1591 C CA . LEU A 1 196 ? 4.644 7.170 5.086 1.00 85.81 196 LEU A CA 1
ATOM 1592 C C . LEU A 1 196 ? 3.482 7.363 6.064 1.00 85.81 196 LEU A C 1
ATOM 1594 O O . LEU A 1 196 ? 3.687 7.270 7.275 1.00 85.81 196 LEU A O 1
ATOM 1598 N N . ALA A 1 197 ? 2.258 7.557 5.558 1.00 86.88 197 ALA A N 1
ATOM 1599 C CA . ALA A 1 197 ? 1.068 7.644 6.400 1.00 86.88 197 ALA A CA 1
ATOM 1600 C C . ALA A 1 197 ? 0.893 6.385 7.267 1.00 86.88 197 ALA A C 1
ATOM 1602 O O . ALA A 1 197 ? 0.422 6.487 8.394 1.00 86.88 197 ALA A O 1
ATOM 1603 N N . THR A 1 198 ? 1.367 5.224 6.799 1.00 89.94 198 THR A N 1
ATOM 1604 C CA . THR A 1 198 ? 1.338 3.952 7.543 1.00 89.94 198 THR A CA 1
ATOM 1605 C C . THR A 1 198 ? 2.156 4.011 8.836 1.00 89.94 198 THR A C 1
ATOM 1607 O O . THR A 1 198 ? 1.787 3.404 9.840 1.00 89.94 198 THR A O 1
ATOM 1610 N N . LEU A 1 199 ? 3.273 4.748 8.839 1.00 91.06 199 LEU A N 1
ATOM 1611 C CA . LEU A 1 199 ? 4.099 4.920 10.038 1.00 91.06 199 LEU A CA 1
ATOM 1612 C C . LEU A 1 199 ? 3.359 5.768 11.081 1.00 91.06 199 LEU A C 1
ATOM 1614 O O . LEU A 1 199 ? 3.359 5.419 12.263 1.00 91.06 199 LEU A O 1
ATOM 1618 N N . ALA A 1 200 ? 2.678 6.829 10.638 1.00 89.50 200 ALA A N 1
ATOM 1619 C CA . ALA A 1 200 ? 1.862 7.678 11.502 1.00 89.50 200 ALA A CA 1
ATOM 1620 C C . ALA A 1 200 ? 0.629 6.933 12.044 1.00 89.50 200 ALA A C 1
ATOM 1622 O O . ALA A 1 200 ? 0.352 6.987 13.244 1.00 89.50 200 ALA A O 1
ATOM 1623 N N . THR A 1 201 ? -0.084 6.189 11.193 1.00 88.69 201 THR A N 1
ATOM 1624 C CA . THR A 1 201 ? -1.259 5.419 11.622 1.00 88.69 201 THR A CA 1
ATOM 1625 C C . THR A 1 201 ? -0.876 4.269 12.547 1.00 88.69 201 THR A C 1
ATOM 1627 O O . THR A 1 201 ? -1.552 4.072 13.550 1.00 88.69 201 THR A O 1
ATOM 1630 N N . GLY A 1 202 ? 0.232 3.563 12.293 1.00 90.94 202 GLY A N 1
ATOM 1631 C CA . GLY A 1 202 ? 0.724 2.505 13.184 1.00 90.94 202 GLY A CA 1
ATOM 1632 C C . GLY A 1 202 ? 1.067 3.020 14.586 1.00 90.94 202 GLY A C 1
ATOM 1633 O O . GLY A 1 202 ? 0.722 2.385 15.587 1.00 90.94 202 GLY A O 1
ATOM 1634 N N . TRP A 1 203 ? 1.665 4.213 14.674 1.00 92.62 203 TRP A N 1
ATOM 1635 C CA . TRP A 1 203 ? 1.904 4.890 15.950 1.00 92.62 203 TRP A CA 1
ATOM 1636 C C . TRP A 1 203 ? 0.595 5.220 16.679 1.00 92.62 203 TRP A C 1
ATOM 1638 O O . TRP A 1 203 ? 0.444 4.894 17.860 1.00 92.62 203 TRP A O 1
ATOM 1648 N N . LEU A 1 204 ? -0.375 5.799 15.963 1.00 89.56 204 LEU A N 1
ATOM 1649 C CA . LEU A 1 204 ? -1.689 6.132 16.513 1.00 89.56 204 LEU A CA 1
ATOM 1650 C C . LEU A 1 204 ? -2.426 4.880 17.013 1.00 89.56 204 LEU A C 1
ATOM 1652 O O . LEU A 1 204 ? -2.982 4.888 18.111 1.00 89.56 204 LEU A O 1
ATOM 1656 N N . THR A 1 205 ? -2.376 3.776 16.265 1.00 89.62 205 THR A N 1
ATOM 1657 C CA . THR A 1 205 ? -2.965 2.496 16.677 1.00 89.62 205 THR A CA 1
ATOM 1658 C C . THR A 1 205 ? -2.363 1.990 17.987 1.00 89.62 205 THR A C 1
ATOM 1660 O O . THR A 1 205 ? -3.104 1.554 18.865 1.00 89.62 205 THR A O 1
ATOM 1663 N N . LEU A 1 206 ? -1.042 2.081 18.173 1.00 90.94 206 LEU A N 1
ATOM 1664 C CA . LEU A 1 206 ? -0.392 1.669 19.425 1.00 90.94 206 LEU A CA 1
ATOM 1665 C C . LEU A 1 206 ? -0.812 2.535 20.622 1.00 90.94 206 LEU A C 1
ATOM 1667 O O . LEU A 1 206 ? -0.951 2.007 21.729 1.00 90.94 206 LEU A O 1
ATOM 1671 N N . ILE A 1 207 ? -1.042 3.835 20.406 1.00 90.50 207 ILE A N 1
ATOM 1672 C CA . ILE A 1 207 ? -1.584 4.744 21.427 1.00 90.50 207 ILE A CA 1
ATOM 1673 C C . ILE A 1 207 ? -3.014 4.347 21.793 1.00 90.50 207 ILE A C 1
ATOM 1675 O O . ILE A 1 207 ? -3.318 4.207 22.976 1.00 90.50 207 ILE A O 1
ATOM 1679 N N . ILE A 1 208 ? -3.870 4.109 20.795 1.00 86.69 208 ILE A N 1
ATOM 1680 C CA . ILE A 1 208 ? -5.266 3.690 21.004 1.00 86.69 208 ILE A CA 1
ATOM 1681 C C . ILE A 1 208 ? -5.327 2.353 21.757 1.00 86.69 208 ILE A C 1
ATOM 1683 O O . ILE A 1 208 ? -6.168 2.175 22.635 1.00 86.69 208 ILE A O 1
ATOM 1687 N N . GLN A 1 209 ? -4.399 1.434 21.478 1.00 86.44 209 GLN A N 1
ATOM 1688 C CA . GLN A 1 209 ? -4.258 0.164 22.199 1.00 86.44 209 GLN A CA 1
ATOM 1689 C C . GLN A 1 209 ? -3.688 0.313 23.628 1.00 86.44 209 GLN A C 1
ATOM 1691 O O . GLN A 1 209 ? -3.562 -0.686 24.336 1.00 86.44 209 GLN A O 1
ATOM 1696 N N . GLY A 1 210 ? -3.288 1.516 24.061 1.00 87.62 210 GLY A N 1
ATOM 1697 C CA . GLY A 1 210 ? -2.669 1.763 25.371 1.00 87.62 210 GLY A CA 1
ATOM 1698 C C . GLY A 1 210 ? -1.227 1.251 25.501 1.00 87.62 210 GLY A C 1
ATOM 1699 O O . GLY A 1 210 ? -0.676 1.184 26.601 1.00 87.62 210 GLY A O 1
ATOM 1700 N N . ARG A 1 211 ? -0.572 0.884 24.391 1.00 88.69 211 ARG A N 1
ATOM 1701 C CA . ARG A 1 211 ? 0.771 0.274 24.365 1.00 88.69 211 ARG A CA 1
ATOM 1702 C C . ARG A 1 211 ? 1.870 1.336 24.253 1.00 88.69 211 ARG A C 1
ATOM 1704 O O . ARG A 1 211 ? 2.726 1.269 23.371 1.00 88.69 211 ARG A O 1
ATOM 1711 N N . PHE A 1 212 ? 1.891 2.293 25.181 1.00 90.31 212 PHE A N 1
ATOM 1712 C CA . PHE A 1 212 ? 2.746 3.492 25.111 1.00 90.31 212 PHE A CA 1
ATOM 1713 C C . PHE A 1 212 ? 4.250 3.209 24.976 1.00 90.31 212 PHE A C 1
ATOM 1715 O O . PHE A 1 212 ? 4.928 3.879 24.203 1.00 90.31 212 PHE A O 1
ATOM 1722 N N . LYS A 1 213 ? 4.778 2.184 25.663 1.00 91.19 213 LYS A N 1
ATOM 1723 C CA . LYS A 1 213 ? 6.202 1.805 25.546 1.00 91.19 213 LYS A CA 1
ATOM 1724 C C . LYS A 1 213 ? 6.577 1.431 24.108 1.00 91.19 213 LYS A C 1
ATOM 1726 O O . LYS A 1 213 ? 7.619 1.840 23.611 1.00 91.19 213 LYS A O 1
ATOM 1731 N N . LEU A 1 214 ? 5.710 0.674 23.436 1.00 92.00 214 LEU A N 1
ATOM 1732 C CA . LEU A 1 214 ? 5.919 0.263 22.048 1.00 92.00 214 LEU A CA 1
ATOM 1733 C C . LEU A 1 214 ? 5.643 1.408 21.075 1.00 92.00 214 LEU A C 1
ATOM 1735 O O . LEU A 1 214 ? 6.356 1.527 20.085 1.00 92.00 214 LEU A O 1
ATOM 1739 N N . ALA A 1 215 ? 4.676 2.280 21.378 1.00 92.94 215 ALA A N 1
ATOM 1740 C CA . ALA A 1 215 ? 4.449 3.503 20.613 1.00 92.94 215 ALA A CA 1
ATOM 1741 C C . ALA A 1 215 ? 5.691 4.411 20.619 1.00 92.94 215 ALA A C 1
ATOM 1743 O O . ALA A 1 215 ? 6.052 4.962 19.584 1.00 92.94 215 ALA A O 1
ATOM 1744 N N . TRP A 1 216 ? 6.390 4.522 21.753 1.00 92.88 216 TRP A N 1
ATOM 1745 C CA . TRP A 1 216 ? 7.632 5.292 21.830 1.00 92.88 216 TRP A CA 1
ATOM 1746 C C . TRP A 1 216 ? 8.747 4.686 20.975 1.00 92.88 216 TRP A C 1
ATOM 1748 O O . TRP A 1 216 ? 9.371 5.389 20.185 1.00 92.88 216 TRP A O 1
ATOM 1758 N N . ILE A 1 217 ? 8.948 3.367 21.066 1.00 94.06 217 ILE A N 1
ATOM 1759 C CA . ILE A 1 217 ? 9.924 2.648 20.230 1.00 94.06 217 ILE A CA 1
ATOM 1760 C C . ILE A 1 217 ? 9.597 2.827 18.740 1.00 94.06 217 ILE A C 1
ATOM 1762 O O . ILE A 1 217 ? 10.495 3.071 17.936 1.00 94.06 217 ILE A O 1
ATOM 1766 N N . TRP A 1 218 ? 8.316 2.752 18.375 1.00 95.00 218 TRP A N 1
ATOM 1767 C CA . TRP A 1 218 ? 7.847 2.971 17.008 1.00 95.00 218 TRP A CA 1
ATOM 1768 C C . TRP A 1 218 ? 8.134 4.392 16.516 1.00 95.00 218 TRP A C 1
ATOM 1770 O O . TRP A 1 218 ? 8.612 4.568 15.396 1.00 95.00 218 TRP A O 1
ATOM 1780 N N . LEU A 1 219 ? 7.879 5.403 17.350 1.00 92.69 219 LEU A N 1
ATOM 1781 C CA . LEU A 1 219 ? 8.147 6.804 17.026 1.00 92.69 219 LEU A CA 1
ATOM 1782 C C . LEU A 1 219 ? 9.642 7.042 16.809 1.00 92.69 219 LEU A C 1
ATOM 1784 O O . LEU A 1 219 ? 10.025 7.601 15.785 1.00 92.69 219 LEU A O 1
ATOM 1788 N N . VAL A 1 220 ? 10.489 6.566 17.726 1.00 92.88 220 VAL A N 1
ATOM 1789 C CA . VAL A 1 220 ? 11.948 6.692 17.600 1.00 92.88 220 VAL A CA 1
ATOM 1790 C C . VAL A 1 220 ? 12.443 5.985 16.336 1.00 92.88 220 VAL A C 1
ATOM 1792 O O . VAL A 1 220 ? 13.192 6.575 15.562 1.00 92.88 220 VAL A O 1
ATOM 1795 N N . GLY A 1 221 ? 11.973 4.762 16.071 1.00 91.88 221 GLY A N 1
ATOM 1796 C CA . GLY A 1 221 ? 12.316 4.028 14.850 1.00 91.88 221 GLY A CA 1
ATOM 1797 C C . GLY A 1 221 ? 11.868 4.749 13.575 1.00 91.88 221 GLY A C 1
ATOM 1798 O O . GLY A 1 221 ? 12.624 4.813 12.609 1.00 91.88 221 GLY A O 1
ATOM 1799 N N . THR A 1 222 ? 10.678 5.353 13.594 1.00 90.25 222 THR A N 1
ATOM 1800 C CA . THR A 1 222 ? 10.148 6.158 12.483 1.00 90.25 222 THR A CA 1
ATOM 1801 C C . THR A 1 222 ? 11.012 7.392 12.230 1.00 90.25 222 THR A C 1
ATOM 1803 O O . THR A 1 222 ? 11.360 7.661 11.083 1.00 90.25 222 THR A O 1
ATOM 1806 N N . LEU A 1 223 ? 11.406 8.117 13.282 1.00 88.56 223 LEU A N 1
ATOM 1807 C CA . LEU A 1 223 ? 12.268 9.295 13.162 1.00 88.56 223 LEU A CA 1
ATOM 1808 C C . LEU A 1 223 ? 13.655 8.942 12.623 1.00 88.56 223 LEU A C 1
ATOM 1810 O O . LEU A 1 223 ? 14.157 9.648 11.753 1.00 88.56 223 LEU A O 1
ATOM 1814 N N . ILE A 1 224 ? 14.252 7.843 13.095 1.00 89.31 224 ILE A N 1
ATOM 1815 C CA . ILE A 1 224 ? 15.539 7.357 12.577 1.00 89.31 224 ILE A CA 1
ATOM 1816 C C . ILE A 1 224 ? 15.402 7.017 11.093 1.00 89.31 224 ILE A C 1
ATOM 1818 O O . ILE A 1 224 ? 16.194 7.492 10.285 1.0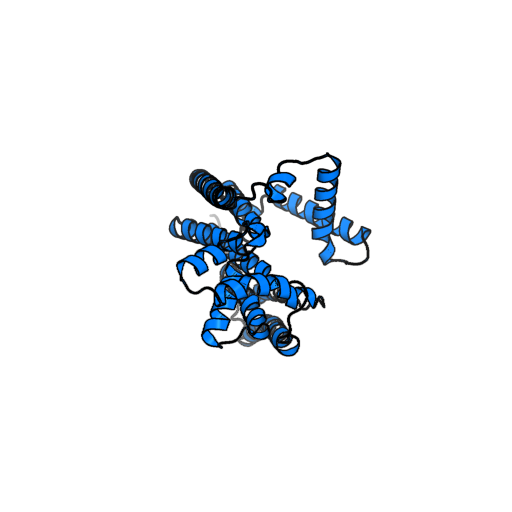0 89.31 224 ILE A O 1
ATOM 1822 N N . PHE A 1 225 ? 14.374 6.249 10.725 1.00 87.62 225 PHE A N 1
ATOM 1823 C CA . PHE A 1 225 ? 14.145 5.824 9.348 1.00 87.62 225 PHE A CA 1
ATOM 1824 C C . PHE A 1 225 ? 13.939 7.010 8.396 1.00 87.62 225 PHE A C 1
ATOM 1826 O O . PHE A 1 225 ? 14.641 7.124 7.392 1.00 87.62 225 PHE A O 1
ATOM 1833 N N . VAL A 1 226 ? 13.024 7.925 8.728 1.00 83.88 226 VAL A N 1
ATOM 1834 C CA . VAL A 1 226 ? 12.766 9.125 7.917 1.00 83.88 226 VAL A CA 1
ATOM 1835 C C . VAL A 1 226 ? 14.005 10.025 7.881 1.00 83.88 226 VAL A C 1
ATOM 1837 O O . VAL A 1 226 ? 14.387 10.499 6.812 1.00 83.88 226 VAL A O 1
ATOM 1840 N N . GLY A 1 227 ? 14.685 10.199 9.018 1.00 80.06 227 GLY A N 1
ATOM 1841 C CA . GLY A 1 227 ? 15.922 10.969 9.118 1.00 80.06 227 GLY A CA 1
ATOM 1842 C C . GLY A 1 227 ? 17.028 10.433 8.208 1.00 80.06 227 GLY A C 1
ATOM 1843 O O . GLY A 1 227 ? 17.635 11.210 7.475 1.00 80.06 227 GLY A O 1
ATOM 1844 N N . SER A 1 228 ? 17.257 9.116 8.178 1.00 81.31 228 SER A N 1
ATOM 1845 C CA . SER A 1 228 ? 18.284 8.500 7.323 1.00 81.31 228 SER A CA 1
ATOM 1846 C C . SER A 1 228 ? 18.080 8.798 5.832 1.00 81.31 228 SER A C 1
ATOM 1848 O O . SER A 1 228 ? 19.055 9.058 5.128 1.00 81.31 228 SER A O 1
ATOM 1850 N N . PHE A 1 229 ? 16.833 8.822 5.350 1.00 73.81 229 PHE A N 1
ATOM 1851 C CA . PHE A 1 229 ? 16.535 9.165 3.953 1.00 73.81 229 PHE A CA 1
ATOM 1852 C C . PHE A 1 229 ? 16.684 10.662 3.658 1.00 73.81 229 PHE A C 1
ATOM 1854 O O . PHE A 1 229 ? 17.125 11.025 2.563 1.00 73.81 229 PHE A O 1
ATOM 1861 N N . SER A 1 230 ? 16.379 11.521 4.632 1.00 68.19 230 SER A N 1
ATOM 1862 C CA . SER A 1 230 ? 16.584 12.969 4.520 1.00 68.19 230 SER A CA 1
ATOM 1863 C C . SER A 1 230 ? 18.066 13.360 4.514 1.00 68.19 230 SER A C 1
ATOM 1865 O O . SER A 1 230 ? 18.435 14.290 3.808 1.00 68.19 230 SER A O 1
ATOM 1867 N N . PHE A 1 231 ? 18.926 12.649 5.257 1.00 62.38 231 PHE A N 1
ATOM 1868 C CA . PHE A 1 231 ? 20.376 12.897 5.272 1.00 62.38 231 PHE A CA 1
ATOM 1869 C C . PHE A 1 231 ? 21.114 12.277 4.076 1.00 62.38 231 PHE A C 1
ATOM 1871 O O . PHE A 1 231 ? 22.075 12.861 3.585 1.00 62.38 231 PHE A O 1
ATOM 1878 N N . GLY A 1 232 ? 20.692 11.097 3.603 1.00 56.62 232 GLY A N 1
ATOM 1879 C CA . GLY A 1 232 ? 21.347 10.401 2.486 1.00 56.62 232 GLY A CA 1
ATOM 1880 C C . GLY A 1 232 ? 21.049 11.001 1.108 1.00 56.62 232 GLY A C 1
ATOM 1881 O O . GLY A 1 232 ? 21.822 10.820 0.167 1.00 56.62 232 GLY A O 1
ATOM 1882 N N . THR A 1 233 ? 19.947 11.740 0.982 1.00 54.56 233 THR A N 1
ATOM 1883 C CA . THR A 1 233 ? 19.605 12.462 -0.242 1.00 54.56 233 THR A CA 1
ATOM 1884 C C . THR A 1 233 ? 20.070 13.905 -0.066 1.00 54.56 233 THR A C 1
ATOM 1886 O O . THR A 1 233 ? 19.445 14.649 0.676 1.00 54.56 233 THR A O 1
ATOM 1889 N N . ASN A 1 234 ? 21.117 14.347 -0.774 1.00 48.66 234 ASN A N 1
ATOM 1890 C CA . ASN A 1 234 ? 21.610 15.744 -0.751 1.00 48.66 234 ASN A CA 1
ATOM 1891 C C . ASN A 1 234 ? 20.552 16.810 -1.146 1.00 48.66 234 ASN A C 1
ATOM 1893 O O . ASN A 1 234 ? 20.847 18.001 -1.184 1.00 48.66 234 ASN A O 1
ATOM 1897 N N . ASN A 1 235 ? 19.313 16.398 -1.419 1.00 47.34 235 ASN A N 1
ATOM 1898 C CA . ASN A 1 235 ? 18.150 17.252 -1.579 1.00 47.34 235 ASN A CA 1
ATOM 1899 C C . ASN A 1 235 ? 17.400 17.363 -0.242 1.00 47.34 235 ASN A C 1
ATOM 1901 O O . ASN A 1 235 ? 16.334 16.776 -0.067 1.00 47.34 235 ASN A O 1
ATOM 1905 N N . LEU A 1 236 ? 17.906 18.204 0.667 1.00 42.97 236 LEU A N 1
ATOM 1906 C CA . LEU A 1 236 ? 17.105 18.771 1.769 1.00 42.97 236 LEU A CA 1
ATOM 1907 C C . LEU A 1 236 ? 15.846 19.512 1.260 1.00 42.97 236 LEU A C 1
ATOM 1909 O O . LEU A 1 236 ? 14.912 19.759 2.021 1.00 42.97 236 LEU A O 1
ATOM 1913 N N . ALA A 1 237 ? 15.799 19.812 -0.040 1.00 41.62 237 ALA A N 1
ATOM 1914 C CA . ALA A 1 237 ? 14.645 20.304 -0.777 1.00 41.62 237 ALA A CA 1
ATOM 1915 C C . ALA A 1 237 ? 13.857 19.157 -1.443 1.00 41.62 237 ALA A C 1
ATOM 1917 O O . ALA A 1 237 ? 13.650 19.158 -2.656 1.00 41.62 237 ALA A O 1
ATOM 1918 N N . SER A 1 238 ? 13.409 18.158 -0.677 1.00 45.12 238 SER A N 1
ATOM 1919 C CA . SER A 1 238 ? 12.196 17.449 -1.097 1.00 45.12 238 SER A CA 1
ATOM 1920 C C . SER A 1 238 ? 11.028 18.407 -0.842 1.00 45.12 238 SER A C 1
ATOM 1922 O O . SER A 1 238 ? 10.968 18.986 0.246 1.00 45.12 238 SER A O 1
ATOM 1924 N N . PRO A 1 239 ? 10.098 18.618 -1.789 1.00 43.66 239 PRO A N 1
ATOM 1925 C CA . PRO A 1 239 ? 8.977 19.533 -1.593 1.00 43.66 239 PRO A CA 1
ATOM 1926 C C . PRO A 1 239 ? 8.140 19.199 -0.352 1.00 43.66 239 PRO A C 1
ATOM 1928 O O . PRO A 1 239 ? 7.419 20.056 0.128 1.00 43.66 239 PRO A O 1
ATOM 1931 N N . LEU A 1 240 ? 8.244 18.003 0.223 1.00 39.84 240 LEU A N 1
ATOM 1932 C CA . LEU A 1 240 ? 7.530 17.604 1.436 1.00 39.84 240 LEU A CA 1
ATOM 1933 C C . LEU A 1 240 ? 8.257 18.023 2.730 1.00 39.84 240 LEU A C 1
ATOM 1935 O O . LEU A 1 240 ? 7.582 18.396 3.681 1.00 39.84 240 LEU A O 1
ATOM 1939 N N . THR A 1 241 ? 9.595 18.090 2.787 1.00 41.72 241 THR A N 1
ATOM 1940 C CA . THR A 1 241 ? 10.295 18.673 3.957 1.00 41.72 241 THR A CA 1
ATOM 1941 C C . THR A 1 241 ? 10.183 20.193 3.995 1.00 41.72 241 THR A C 1
ATOM 1943 O O . THR A 1 241 ? 10.068 20.758 5.081 1.00 41.72 241 THR A O 1
ATOM 1946 N N . SER A 1 242 ? 10.143 20.856 2.834 1.00 43.66 242 SER A N 1
ATOM 1947 C CA . SER A 1 242 ? 9.838 22.286 2.775 1.00 43.66 242 SER A CA 1
ATOM 1948 C C . SER A 1 242 ? 8.343 22.562 2.974 1.00 43.66 242 SER A C 1
ATOM 1950 O O . SER A 1 242 ? 8.018 23.393 3.811 1.00 43.66 242 SER A O 1
ATOM 1952 N N . SER A 1 243 ? 7.420 21.854 2.311 1.00 43.94 243 SER A N 1
ATOM 1953 C CA . SER A 1 243 ? 5.987 22.233 2.292 1.00 43.94 243 SER A CA 1
ATOM 1954 C C . SER A 1 243 ? 5.129 21.690 3.442 1.00 43.94 243 SER A C 1
ATOM 1956 O O . SER A 1 243 ? 4.065 22.244 3.685 1.00 43.94 243 SER A O 1
ATOM 1958 N N . PHE A 1 244 ? 5.528 20.635 4.170 1.00 42.31 244 PHE A N 1
ATOM 1959 C CA . PHE A 1 244 ? 4.752 20.196 5.351 1.00 42.31 244 PHE A CA 1
ATOM 1960 C C . PHE A 1 244 ? 5.067 21.026 6.602 1.00 42.31 244 PHE A C 1
ATOM 1962 O O . PHE A 1 244 ? 4.205 21.202 7.459 1.00 42.31 244 PHE A O 1
ATOM 1969 N N . LEU A 1 245 ? 6.303 21.524 6.712 1.00 45.38 245 LEU A N 1
ATOM 1970 C CA . LEU A 1 245 ? 6.747 22.368 7.828 1.00 45.38 245 LEU A CA 1
ATOM 1971 C C . LEU A 1 245 ? 6.594 23.865 7.539 1.00 45.38 245 LEU A C 1
ATOM 1973 O O . LEU A 1 245 ? 6.517 24.652 8.479 1.00 45.38 245 LEU A O 1
ATOM 1977 N N . THR A 1 246 ? 6.488 24.266 6.270 1.00 46.59 246 THR A N 1
ATOM 1978 C CA . THR A 1 246 ? 5.996 25.596 5.902 1.00 46.59 246 THR A CA 1
ATOM 1979 C C . THR A 1 246 ? 4.531 25.470 5.515 1.00 46.59 246 THR A C 1
ATOM 1981 O O . THR A 1 246 ? 4.204 25.274 4.357 1.00 46.59 246 THR A O 1
ATOM 1984 N N . ILE A 1 247 ? 3.629 25.549 6.496 1.00 55.47 247 ILE A N 1
ATOM 1985 C CA . ILE A 1 247 ? 2.242 25.938 6.221 1.00 55.47 247 ILE A CA 1
ATOM 1986 C C . ILE A 1 247 ? 2.327 27.437 5.909 1.00 55.47 247 ILE A C 1
ATOM 1988 O 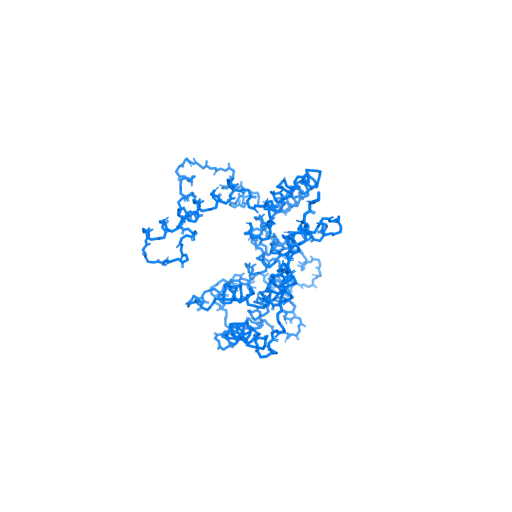O . ILE A 1 247 ? 2.478 28.225 6.845 1.00 55.47 247 ILE A O 1
ATOM 1992 N N . PRO A 1 248 ? 2.326 27.865 4.635 1.00 60.12 248 PRO A N 1
ATOM 1993 C CA . PRO A 1 248 ? 2.673 29.241 4.292 1.00 60.12 248 PRO A CA 1
ATOM 1994 C C . PRO A 1 248 ? 1.561 30.209 4.715 1.00 60.12 248 PRO A C 1
ATOM 1996 O O . PRO A 1 248 ? 1.820 31.382 4.977 1.00 60.12 248 PRO A O 1
ATOM 1999 N N . SER A 1 249 ? 0.315 29.718 4.802 1.00 74.56 249 SER A N 1
ATOM 2000 C CA . SER A 1 249 ? -0.850 30.509 5.184 1.00 74.56 249 SER A CA 1
ATOM 2001 C C . SER A 1 249 ? -2.000 29.662 5.753 1.00 74.56 249 SER A C 1
ATOM 2003 O O . SER A 1 249 ? -2.152 28.480 5.444 1.00 74.56 249 SER A O 1
ATOM 2005 N N . TRP A 1 250 ? -2.889 30.293 6.528 1.00 76.94 250 TRP A N 1
ATOM 2006 C CA . TRP A 1 250 ? -4.160 29.691 6.966 1.00 76.94 250 TRP A CA 1
ATOM 2007 C C . TRP A 1 250 ? -5.043 29.223 5.799 1.00 76.94 250 TRP A C 1
ATOM 2009 O O . TRP A 1 250 ? -5.793 28.257 5.939 1.00 76.94 250 TRP A O 1
ATOM 2019 N N . ASN A 1 251 ? -4.922 29.857 4.630 1.00 82.31 251 ASN A N 1
ATOM 2020 C CA . ASN A 1 251 ? -5.661 29.458 3.434 1.00 82.31 251 ASN A CA 1
ATOM 2021 C C . ASN A 1 251 ? -5.237 28.076 2.929 1.00 82.31 251 ASN A C 1
ATOM 2023 O O . ASN A 1 251 ? -6.074 27.342 2.405 1.00 82.31 251 ASN A O 1
ATOM 2027 N N . ASP A 1 252 ? -3.974 27.695 3.111 1.00 77.88 252 ASP A N 1
ATOM 2028 C CA . ASP A 1 252 ? -3.484 26.381 2.697 1.00 77.88 252 ASP A CA 1
ATOM 2029 C C . ASP A 1 252 ? -4.032 25.280 3.609 1.00 77.88 252 ASP A C 1
ATOM 2031 O O . ASP A 1 252 ? -4.444 24.231 3.121 1.00 77.88 252 ASP A O 1
ATOM 2035 N N . VAL A 1 253 ? -4.182 25.555 4.910 1.00 79.12 253 VAL A N 1
ATOM 2036 C CA . VAL A 1 253 ? -4.859 24.645 5.855 1.00 79.12 253 VAL A CA 1
ATOM 2037 C C . VAL A 1 253 ? -6.319 24.434 5.462 1.00 79.12 253 VAL A C 1
ATOM 2039 O O . VAL A 1 253 ? -6.798 23.300 5.425 1.00 79.12 253 VAL A O 1
ATOM 2042 N N . VAL A 1 254 ? -7.025 25.515 5.117 1.00 83.50 254 VAL A N 1
ATOM 2043 C CA . VAL A 1 254 ? -8.418 25.432 4.656 1.00 83.50 254 VAL A CA 1
ATOM 2044 C C . VAL A 1 254 ? -8.511 24.636 3.353 1.00 83.50 254 VAL A C 1
ATOM 2046 O O . VAL A 1 254 ? -9.376 23.770 3.236 1.00 83.50 254 VAL A O 1
ATOM 2049 N N . ARG A 1 255 ? -7.596 24.848 2.396 1.00 83.12 255 ARG A N 1
ATOM 2050 C CA . ARG A 1 255 ? -7.539 24.060 1.151 1.00 83.12 255 ARG A CA 1
ATOM 2051 C C . ARG A 1 255 ? -7.276 22.583 1.416 1.00 83.12 255 ARG A C 1
ATOM 2053 O O . ARG A 1 255 ? -7.944 21.753 0.807 1.00 83.12 255 ARG A O 1
ATOM 2060 N N . ILE A 1 256 ? -6.362 22.252 2.329 1.00 82.88 256 ILE A N 1
ATOM 2061 C CA . ILE A 1 256 ? -6.096 20.866 2.739 1.00 82.88 256 ILE A CA 1
ATOM 2062 C C . ILE A 1 256 ? -7.360 20.243 3.344 1.00 82.88 256 ILE A C 1
ATOM 2064 O O . ILE A 1 256 ? -7.726 19.127 2.977 1.00 82.88 256 ILE A O 1
ATOM 2068 N N . GLY A 1 257 ? -8.067 20.974 4.211 1.00 83.38 257 GLY A N 1
ATOM 2069 C CA . GLY A 1 257 ? -9.332 20.527 4.793 1.00 83.38 257 GLY A CA 1
ATOM 2070 C C . GLY A 1 257 ? -10.412 20.278 3.737 1.00 83.38 257 GLY A C 1
ATOM 2071 O O . GLY A 1 257 ? -11.009 19.203 3.708 1.00 83.38 257 GLY A O 1
ATOM 2072 N N . ILE A 1 258 ? -10.623 21.228 2.820 1.00 84.62 258 ILE A N 1
ATOM 2073 C CA . ILE A 1 258 ? -11.589 21.092 1.718 1.00 84.62 258 ILE A CA 1
ATOM 2074 C C . ILE A 1 258 ? -11.210 19.927 0.803 1.00 84.62 258 ILE A C 1
ATOM 2076 O O . ILE A 1 258 ? -12.087 19.159 0.403 1.00 84.62 258 ILE A O 1
ATOM 2080 N N . PHE A 1 259 ? -9.922 19.769 0.491 1.00 83.88 259 PHE A N 1
ATOM 2081 C CA . PHE A 1 259 ? -9.419 18.654 -0.303 1.00 83.88 259 PHE A CA 1
ATOM 2082 C C . PHE A 1 259 ? -9.703 17.319 0.384 1.00 83.88 259 PHE A C 1
ATOM 2084 O O . PHE A 1 259 ? -10.228 16.419 -0.259 1.00 83.88 259 PHE A O 1
ATOM 2091 N N . PHE A 1 260 ? -9.435 17.203 1.686 1.00 82.56 260 PHE A N 1
ATOM 2092 C CA . PHE A 1 260 ? -9.685 15.980 2.447 1.00 82.56 260 PHE A CA 1
ATOM 2093 C C . PHE A 1 260 ? -11.177 15.618 2.501 1.00 82.56 260 PHE A C 1
ATOM 2095 O O . PHE A 1 260 ? -11.544 14.476 2.224 1.00 82.56 260 PHE A O 1
ATOM 2102 N N . ILE A 1 261 ? -12.045 16.597 2.787 1.00 85.62 261 ILE A N 1
ATOM 2103 C CA . ILE A 1 261 ? -13.504 16.406 2.780 1.00 85.62 261 ILE A CA 1
AT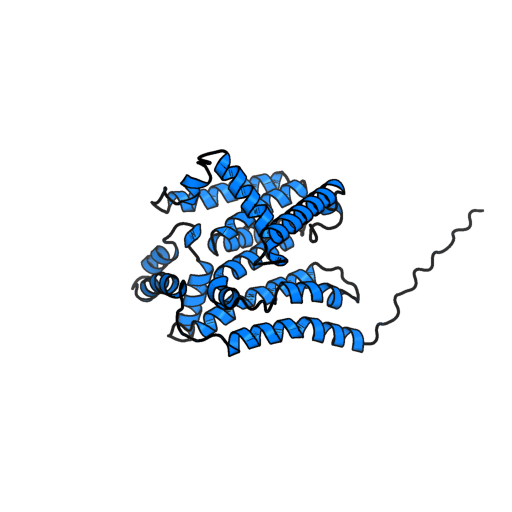OM 2104 C C . ILE A 1 261 ? -13.959 15.961 1.389 1.00 85.62 261 ILE A C 1
ATOM 2106 O O . ILE A 1 261 ? -14.656 14.959 1.246 1.00 85.62 261 ILE A O 1
ATOM 2110 N N . SER A 1 262 ? -13.524 16.677 0.352 1.00 83.69 262 SER A N 1
ATOM 2111 C CA . SER A 1 262 ? -13.918 16.375 -1.021 1.00 83.69 262 SER A CA 1
ATOM 2112 C C . SER A 1 262 ? -13.420 14.996 -1.449 1.00 83.69 262 SER A C 1
ATOM 2114 O O . SER A 1 262 ? -14.182 14.222 -2.015 1.00 83.69 262 SER A O 1
ATOM 2116 N N . PHE A 1 263 ? -12.178 14.643 -1.112 1.00 79.88 263 PHE A N 1
ATOM 2117 C CA . PHE A 1 263 ? -11.582 13.341 -1.400 1.00 79.88 263 PHE A CA 1
ATOM 2118 C C . PHE A 1 263 ? -12.453 12.188 -0.885 1.00 79.88 263 PHE A C 1
ATOM 2120 O O . PHE A 1 263 ? -12.764 11.279 -1.654 1.00 79.88 263 PHE A O 1
ATOM 2127 N N . LEU A 1 264 ? -12.932 12.263 0.363 1.00 78.75 264 LEU A N 1
ATOM 2128 C CA . LEU A 1 264 ? -13.820 11.244 0.939 1.00 78.75 264 LEU A CA 1
ATOM 2129 C C . LEU A 1 264 ? -15.151 11.111 0.181 1.00 78.75 264 LEU A C 1
ATOM 2131 O O . LEU A 1 264 ? -15.660 10.003 0.016 1.00 78.75 264 LEU A O 1
ATOM 2135 N N . GLY A 1 265 ? -15.707 12.219 -0.309 1.00 77.31 265 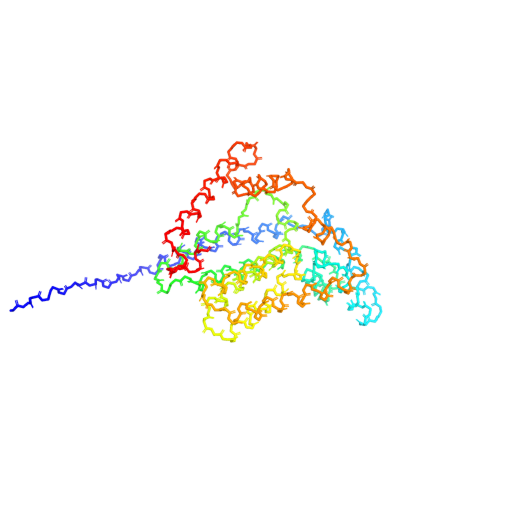GLY A N 1
ATOM 2136 C CA . GLY A 1 265 ? -16.979 12.215 -1.029 1.00 77.31 265 GLY A CA 1
ATOM 2137 C C . GLY A 1 265 ? -16.895 11.915 -2.527 1.00 77.31 265 GLY A C 1
ATOM 2138 O O . GLY A 1 265 ? -17.922 11.606 -3.133 1.00 77.31 265 GLY A O 1
ATOM 2139 N N . THR A 1 266 ? -15.699 11.917 -3.132 1.00 76.81 266 THR A N 1
ATOM 2140 C CA . THR A 1 266 ? -15.506 11.579 -4.564 1.00 76.81 266 THR A CA 1
ATOM 2141 C C . THR A 1 266 ? -15.965 10.166 -4.936 1.00 76.81 266 THR A C 1
ATOM 2143 O O . THR A 1 266 ? -16.183 9.854 -6.108 1.00 76.81 266 THR A O 1
ATOM 2146 N N . MET A 1 267 ? -16.165 9.293 -3.947 1.00 69.88 267 MET A N 1
ATOM 2147 C CA . MET A 1 267 ? -16.731 7.964 -4.172 1.00 69.88 267 MET A CA 1
ATOM 2148 C C . MET A 1 267 ? -18.149 8.024 -4.753 1.00 69.88 267 MET A C 1
ATOM 2150 O O . MET A 1 267 ? -18.500 7.145 -5.543 1.00 69.88 267 MET A O 1
ATOM 2154 N N . PHE A 1 268 ? -18.915 9.070 -4.422 1.00 71.88 268 PHE A N 1
ATOM 2155 C CA . PHE A 1 268 ? -20.326 9.221 -4.784 1.00 71.88 268 PHE A CA 1
ATOM 2156 C C . PHE A 1 268 ? -20.562 10.010 -6.076 1.00 71.88 268 PHE A C 1
ATOM 2158 O O . PHE A 1 268 ? -21.604 9.839 -6.701 1.00 71.88 268 PHE A O 1
ATOM 2165 N N . SER A 1 269 ? -19.623 10.864 -6.493 1.00 73.50 269 SER A N 1
ATOM 2166 C CA . SER A 1 269 ? -19.743 11.666 -7.716 1.00 73.50 269 SER A CA 1
ATOM 2167 C C . SER A 1 269 ? -18.377 12.198 -8.154 1.00 73.50 269 SER A C 1
ATOM 2169 O O . SER A 1 269 ? -17.532 12.483 -7.309 1.00 73.50 269 SER A O 1
ATOM 2171 N N . PHE A 1 270 ? -18.160 12.347 -9.463 1.00 68.50 270 PHE A N 1
ATOM 2172 C CA . PHE A 1 270 ? -16.972 13.010 -10.027 1.00 68.50 270 PHE A CA 1
ATOM 2173 C C . PHE A 1 270 ? -17.285 14.372 -10.654 1.00 68.50 270 PHE A C 1
ATOM 2175 O O . PHE A 1 270 ? -16.370 15.150 -10.901 1.00 68.50 270 PHE A O 1
ATOM 2182 N N . GLU A 1 271 ? -18.562 14.665 -10.897 1.00 76.62 271 GLU A N 1
ATOM 2183 C CA . GLU A 1 271 ? -18.981 15.838 -11.670 1.00 76.62 271 GLU A CA 1
ATOM 2184 C C . GLU A 1 271 ? -19.533 16.951 -10.776 1.00 76.62 271 GLU A C 1
ATOM 2186 O O . GLU A 1 271 ? -19.284 18.130 -11.010 1.00 76.62 271 GLU A O 1
ATOM 2191 N N . SER A 1 272 ? -20.260 16.595 -9.712 1.00 84.69 272 SER A N 1
ATOM 2192 C CA . SER A 1 272 ? -20.930 17.582 -8.864 1.00 84.69 272 SER A CA 1
ATOM 2193 C C . SER A 1 272 ? -20.158 17.849 -7.573 1.00 84.69 272 SER A C 1
ATOM 2195 O O . SER A 1 272 ? -20.219 17.080 -6.610 1.00 84.69 272 SER A O 1
ATOM 2197 N N . HIS A 1 273 ? -19.482 18.998 -7.520 1.00 83.88 273 HIS A N 1
ATOM 2198 C CA . HIS A 1 273 ? -18.725 19.451 -6.348 1.00 83.88 273 HIS A CA 1
ATOM 2199 C C . HIS A 1 273 ? -19.560 19.515 -5.057 1.00 83.88 273 HIS A C 1
ATOM 2201 O O . HIS A 1 273 ? -19.045 19.219 -3.979 1.00 83.88 273 HIS A O 1
ATOM 2207 N N . THR A 1 274 ? -20.851 19.850 -5.143 1.00 86.75 274 THR A N 1
ATOM 2208 C CA . THR A 1 274 ? -21.738 19.923 -3.970 1.00 86.75 274 THR A CA 1
ATOM 2209 C C . THR A 1 274 ? -22.039 18.539 -3.403 1.00 86.75 274 THR A C 1
ATOM 2211 O O . THR A 1 274 ? -21.984 18.345 -2.188 1.00 86.75 274 THR A O 1
ATOM 2214 N N . THR A 1 275 ? -22.286 17.549 -4.267 1.00 85.00 275 THR A N 1
ATOM 2215 C CA . THR A 1 275 ? -22.474 16.153 -3.835 1.00 85.00 275 THR A CA 1
ATOM 2216 C C . THR A 1 275 ? -21.196 15.580 -3.229 1.00 85.00 275 THR A C 1
ATOM 2218 O O . THR A 1 275 ? -21.237 14.967 -2.166 1.00 85.00 275 THR A O 1
ATOM 2221 N N . ILE A 1 276 ? -20.043 15.869 -3.835 1.00 86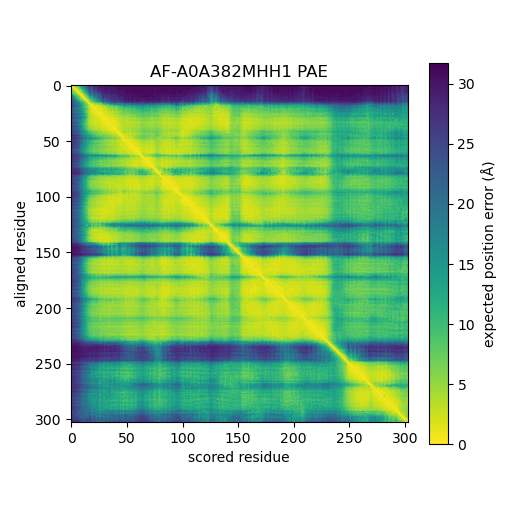.25 276 ILE A N 1
ATOM 2222 C CA . ILE A 1 276 ? -18.736 15.456 -3.320 1.00 86.25 276 ILE A CA 1
ATOM 2223 C C . ILE A 1 276 ? -18.522 16.011 -1.905 1.00 86.25 276 ILE A C 1
ATOM 2225 O O . ILE A 1 276 ? -18.230 15.265 -0.975 1.00 86.25 276 ILE A O 1
ATOM 2229 N N . PHE A 1 277 ? -18.722 17.311 -1.699 1.00 89.62 277 PHE A N 1
ATOM 2230 C CA . PHE A 1 277 ? -18.474 17.907 -0.389 1.00 89.62 277 PHE A CA 1
ATOM 2231 C C . PHE A 1 277 ? -19.464 17.422 0.685 1.00 89.62 277 PHE A C 1
ATOM 2233 O O . PHE A 1 277 ? -19.059 17.111 1.805 1.00 89.62 277 PHE A O 1
ATOM 2240 N N . THR A 1 278 ? -20.754 17.314 0.350 1.00 88.75 278 THR A N 1
ATOM 2241 C CA . THR A 1 278 ? -21.802 16.888 1.299 1.00 88.75 278 THR A CA 1
ATOM 2242 C C . THR A 1 278 ? -21.600 15.458 1.787 1.00 88.75 278 THR A C 1
ATOM 2244 O O . THR A 1 278 ? -21.597 15.224 2.996 1.00 88.75 278 THR A O 1
ATOM 2247 N N . PHE A 1 279 ? -21.362 14.505 0.883 1.00 85.94 279 PHE A N 1
ATOM 2248 C CA . PHE A 1 279 ? -21.081 13.124 1.279 1.00 85.94 279 PHE A CA 1
ATOM 2249 C C . PHE A 1 279 ? -19.749 12.992 2.026 1.00 85.94 279 PHE A C 1
ATOM 2251 O O . PHE A 1 279 ? -19.665 12.230 2.990 1.00 85.94 279 PHE A O 1
ATOM 2258 N N . GLY A 1 280 ? -18.735 13.775 1.650 1.00 86.69 280 GLY A N 1
ATOM 2259 C CA . GLY A 1 280 ? -17.476 13.856 2.389 1.00 86.69 280 GLY A CA 1
ATOM 2260 C C . GLY A 1 280 ? -17.663 14.304 3.841 1.00 86.69 280 GLY A C 1
ATOM 2261 O O . GLY A 1 280 ? -17.157 13.668 4.767 1.00 86.69 280 GLY A O 1
ATOM 2262 N N . ALA A 1 281 ? -18.452 15.360 4.056 1.00 89.69 281 ALA A N 1
ATOM 2263 C CA . ALA A 1 281 ? -18.774 15.858 5.390 1.00 89.69 281 ALA A CA 1
ATOM 2264 C C . ALA A 1 281 ? -19.587 14.835 6.204 1.00 89.69 281 ALA A C 1
ATOM 2266 O O . ALA A 1 281 ? -19.282 14.606 7.374 1.00 89.69 281 ALA A O 1
ATOM 2267 N N . LEU A 1 282 ? -20.562 14.159 5.580 1.00 88.25 282 LEU A N 1
ATOM 2268 C CA . LEU A 1 282 ? -21.343 13.095 6.223 1.00 88.25 282 LEU A CA 1
ATOM 2269 C C . LEU A 1 282 ? -20.462 11.938 6.710 1.00 88.25 282 LEU A C 1
ATOM 2271 O O . LEU A 1 282 ? -20.655 11.460 7.829 1.00 88.25 282 LEU A O 1
ATOM 2275 N N . ILE A 1 283 ? -19.470 11.521 5.913 1.00 84.88 283 ILE A N 1
ATOM 2276 C CA . ILE A 1 283 ? -18.505 10.488 6.315 1.00 84.88 283 ILE A CA 1
ATOM 2277 C C . ILE A 1 283 ? -17.733 10.927 7.563 1.00 84.88 283 ILE A C 1
ATOM 2279 O O . ILE A 1 283 ? -17.627 10.159 8.518 1.00 84.88 283 ILE A O 1
ATOM 2283 N N . ILE A 1 284 ? -17.229 12.163 7.596 1.00 86.62 284 ILE A N 1
ATOM 2284 C CA . ILE A 1 284 ? -16.488 12.681 8.756 1.00 86.62 284 ILE A CA 1
ATOM 2285 C C . ILE A 1 284 ? -17.382 12.723 9.998 1.00 86.62 284 ILE A C 1
ATOM 2287 O O . ILE A 1 284 ? -16.974 12.252 11.060 1.00 86.62 284 ILE A O 1
ATOM 2291 N N . CYS A 1 285 ? -18.614 13.223 9.873 1.00 87.56 285 CYS A N 1
ATOM 2292 C CA . CYS A 1 285 ? -19.580 13.227 10.972 1.00 87.56 285 CYS A CA 1
ATOM 2293 C C . CYS A 1 285 ? -19.850 11.809 11.498 1.00 87.56 285 CYS A C 1
ATOM 2295 O O . CYS A 1 285 ? -19.904 11.601 12.711 1.00 87.56 285 CYS A O 1
ATOM 2297 N N . TYR A 1 286 ? -19.960 10.826 10.603 1.00 84.62 286 TYR A N 1
ATOM 2298 C CA . TYR A 1 286 ? -20.131 9.427 10.977 1.00 84.62 286 TYR A CA 1
ATOM 2299 C C . TYR A 1 286 ? -18.904 8.863 11.713 1.00 84.62 286 TYR A C 1
ATOM 2301 O O . TYR A 1 286 ? -19.058 8.224 12.755 1.00 84.62 286 TYR A O 1
ATOM 2309 N N . PHE A 1 287 ? -17.683 9.159 11.255 1.00 81.06 287 PHE A N 1
ATOM 2310 C CA . PHE A 1 287 ? -16.456 8.771 11.963 1.00 81.06 287 PHE A CA 1
ATOM 2311 C C . PHE A 1 287 ? -16.353 9.407 13.356 1.00 81.06 287 PHE A C 1
ATOM 2313 O O . PHE A 1 287 ? -16.010 8.719 14.319 1.00 81.06 287 PHE A O 1
ATOM 2320 N N . ILE A 1 288 ? -16.705 10.690 13.496 1.00 83.94 288 ILE A N 1
ATOM 2321 C CA . ILE A 1 288 ? -16.758 11.376 14.798 1.00 83.94 288 ILE A CA 1
ATOM 2322 C C . ILE A 1 288 ? -17.779 10.695 15.720 1.00 83.94 288 ILE A C 1
ATOM 2324 O O . ILE A 1 288 ? -17.498 10.467 16.899 1.00 83.94 288 ILE A O 1
ATOM 2328 N N . TYR A 1 289 ? -18.940 10.310 15.188 1.00 83.88 289 TYR A N 1
ATOM 2329 C CA . TYR A 1 289 ? -19.945 9.561 15.938 1.00 83.88 289 TYR A CA 1
ATOM 2330 C C . TYR A 1 289 ? -19.425 8.189 16.409 1.00 83.88 289 TYR A C 1
ATOM 2332 O O . TYR A 1 289 ? -19.615 7.824 17.573 1.00 83.88 289 TYR A O 1
ATOM 2340 N N . LEU A 1 290 ? -18.720 7.444 15.549 1.00 76.38 290 LEU A N 1
ATOM 2341 C CA . LEU A 1 290 ? -18.109 6.159 15.913 1.00 76.38 290 LEU A CA 1
ATOM 2342 C C . LEU A 1 290 ? -17.019 6.307 16.986 1.00 76.38 290 LEU A C 1
ATOM 2344 O O . LEU A 1 290 ? -16.958 5.488 17.911 1.00 76.38 290 LEU A O 1
ATOM 2348 N N . LEU A 1 291 ? -16.203 7.364 16.898 1.00 78.56 291 LEU A N 1
ATOM 2349 C CA . LEU A 1 291 ? -15.218 7.732 17.920 1.00 78.56 291 LEU A CA 1
ATOM 2350 C C . LEU A 1 291 ? -15.891 8.015 19.263 1.00 78.56 291 LEU A C 1
ATOM 2352 O O . LEU A 1 291 ? -15.491 7.450 20.283 1.00 78.56 291 LEU A O 1
ATOM 2356 N N . TYR A 1 292 ? -16.947 8.831 19.259 1.00 81.50 292 TYR A N 1
ATOM 2357 C CA . TYR A 1 292 ? -17.713 9.165 20.460 1.00 81.50 292 TYR A CA 1
ATOM 2358 C C . TYR A 1 292 ? -18.325 7.918 21.120 1.00 81.50 292 TYR A C 1
ATOM 2360 O O . TYR A 1 292 ? -18.269 7.758 22.340 1.00 81.50 292 TYR A O 1
ATOM 2368 N N . LYS A 1 293 ? -18.839 6.980 20.313 1.00 81.00 293 LYS A N 1
ATOM 2369 C CA . LYS A 1 293 ? -19.378 5.683 20.762 1.00 81.00 293 LYS A CA 1
ATOM 2370 C C . LYS A 1 293 ? -18.309 4.659 21.174 1.00 81.00 293 LYS A C 1
ATOM 2372 O O . LYS A 1 293 ? -18.675 3.571 21.613 1.00 81.00 293 LYS A O 1
ATOM 2377 N N . LYS A 1 294 ? -17.016 4.983 21.057 1.00 79.75 294 LYS A N 1
ATOM 2378 C CA . LYS A 1 294 ? -15.875 4.109 21.383 1.00 79.75 294 LYS A CA 1
ATOM 2379 C C . LYS A 1 294 ? -15.882 2.758 20.654 1.00 79.75 294 LYS A C 1
ATOM 2381 O O . LYS A 1 294 ? -15.426 1.754 21.201 1.00 79.75 294 LYS A O 1
ATOM 2386 N N . TYR A 1 295 ? -16.350 2.724 19.404 1.00 67.50 295 TYR A N 1
ATOM 2387 C CA . TYR A 1 295 ? -16.399 1.483 18.612 1.00 67.50 295 TYR A CA 1
ATOM 2388 C C . TYR A 1 295 ? -15.024 0.823 18.420 1.00 67.50 295 TYR A C 1
ATOM 2390 O O . TYR A 1 295 ? -14.942 -0.404 18.333 1.00 67.50 295 TYR A O 1
ATOM 2398 N N . TYR A 1 296 ? -13.945 1.611 18.459 1.00 66.94 296 TYR A N 1
ATOM 2399 C CA . TYR A 1 296 ? -12.561 1.126 18.424 1.00 66.94 296 TYR A CA 1
ATOM 2400 C C . TYR A 1 296 ? -12.232 0.111 19.537 1.00 66.94 296 TYR A C 1
ATOM 2402 O O . TYR A 1 296 ? -11.340 -0.714 19.366 1.00 66.94 296 TYR A O 1
ATOM 2410 N N . ALA A 1 297 ? -12.948 0.140 20.670 1.00 62.91 297 ALA A N 1
ATOM 2411 C CA . ALA A 1 297 ? -12.752 -0.804 21.771 1.00 62.91 297 ALA A CA 1
ATOM 2412 C C . ALA A 1 297 ? -13.427 -2.167 21.530 1.00 62.91 297 ALA A C 1
ATOM 2414 O O . ALA A 1 297 ? -13.068 -3.150 22.173 1.00 62.91 297 ALA A O 1
ATOM 2415 N N . ILE A 1 298 ? -14.405 -2.228 20.619 1.00 65.00 298 ILE A N 1
ATOM 2416 C CA . ILE A 1 298 ? -15.189 -3.435 20.321 1.00 65.00 298 ILE A CA 1
ATOM 2417 C C . ILE A 1 298 ? -14.553 -4.207 19.162 1.00 65.00 298 ILE A C 1
ATOM 2419 O O . ILE A 1 298 ? -14.419 -5.427 19.233 1.00 65.00 298 ILE A O 1
ATOM 2423 N N . ASN A 1 299 ? -14.150 -3.510 18.095 1.00 57.94 299 ASN A N 1
ATOM 2424 C CA . ASN A 1 299 ? -13.478 -4.132 16.959 1.00 57.94 299 ASN A CA 1
ATOM 2425 C C . ASN A 1 299 ? -12.498 -3.156 16.296 1.00 57.94 299 ASN A C 1
ATOM 2427 O O . ASN A 1 299 ? -12.889 -2.308 15.497 1.00 57.94 299 ASN A O 1
ATOM 2431 N N . LEU A 1 300 ? -11.211 -3.323 16.606 1.00 57.59 300 LEU A N 1
ATOM 2432 C CA . LEU A 1 300 ? -10.121 -2.512 16.059 1.00 57.59 300 LEU A CA 1
ATOM 2433 C C . LEU A 1 300 ? -9.925 -2.706 14.542 1.00 57.59 300 LEU A C 1
ATOM 2435 O O . LEU A 1 300 ? -9.241 -1.912 13.922 1.00 57.59 300 LEU A O 1
ATOM 2439 N N . ALA A 1 301 ? -10.471 -3.770 13.944 1.00 49.06 301 ALA A N 1
ATOM 2440 C CA . ALA A 1 301 ? -10.318 -4.031 12.510 1.00 49.06 301 ALA A CA 1
ATOM 2441 C C . ALA A 1 301 ? -11.375 -3.322 11.646 1.00 49.06 301 ALA A C 1
ATOM 2443 O O . ALA A 1 301 ? -11.215 -3.254 10.431 1.00 49.06 301 ALA A O 1
ATOM 2444 N N . VAL A 1 302 ? -12.469 -2.849 12.257 1.00 49.34 302 VAL A N 1
ATOM 2445 C CA . VAL A 1 302 ? -13.562 -2.124 11.577 1.00 49.34 302 VAL A CA 1
ATOM 2446 C C . VAL A 1 302 ? -13.390 -0.606 11.704 1.00 49.34 302 VAL A C 1
ATOM 2448 O O . VAL A 1 302 ? -14.000 0.142 10.943 1.00 49.34 302 VAL A O 1
ATOM 2451 N N . PHE A 1 303 ? -12.579 -0.171 12.668 1.00 41.81 303 PHE A N 1
ATOM 2452 C CA . PHE A 1 303 ? -12.234 1.222 12.912 1.00 41.81 303 PHE A CA 1
ATOM 2453 C C . PHE A 1 303 ? -10.958 1.597 12.154 1.00 41.81 303 PHE A C 1
ATOM 2455 O O . PHE A 1 303 ? -10.968 2.649 11.480 1.00 41.81 303 PHE A O 1
#

Solvent-accessible surface area (backbone atoms only — not comparable to full-atom values): 16746 Å² total; per-residue (Å²): 139,85,84,80,78,80,78,79,77,75,76,80,73,86,74,60,70,65,60,58,54,52,30,48,52,61,35,46,46,40,51,52,54,43,55,49,47,50,64,75,71,50,56,79,64,81,57,80,69,41,54,64,50,45,69,64,46,54,60,40,71,69,44,90,44,71,68,55,28,50,52,55,56,66,41,64,47,53,61,71,31,30,40,56,52,51,52,53,46,50,52,45,26,72,73,68,79,44,84,54,52,37,59,45,48,55,60,32,52,48,40,57,58,55,40,52,52,50,55,54,66,71,48,68,100,53,94,59,42,53,60,68,37,29,63,54,36,52,68,74,38,58,81,64,91,50,65,60,58,72,70,70,36,44,36,58,40,47,14,52,29,23,38,54,47,23,54,59,25,59,72,41,96,44,71,71,30,43,55,52,16,54,52,28,27,51,54,5,23,40,13,22,41,76,16,45,53,38,52,57,49,53,36,50,51,28,49,77,71,66,39,52,73,58,24,49,54,49,49,54,51,48,50,51,55,55,45,52,46,51,68,73,30,92,55,72,76,40,70,62,67,50,49,70,76,43,71,89,43,75,68,56,54,51,49,51,50,52,47,53,31,28,59,65,7,43,83,80,34,92,83,47,68,67,59,8,38,53,48,10,49,51,51,51,54,50,51,53,50,41,59,74,70,45,46,56,81,78,41,66,90,82,99

Foldseek 3Di:
DDDDDPPDPPDPDPPDPVVVVVLVCLLCVLVVVLLVCLLVPDDQDDDDCSVVVCVLQVVLVPDDDPVVNVVSQLADFLQPNLNVLSVLQVVVCVVPVDRRLSVSLSVLLCLLVVLLVLQLVQDDPDPCSSVVSSVVSCVSSPPDVPPVCSRPVSLVSLLVSLLSLLLSLLVDPDPVSLVVSLVSLLSSSSNHVVSLVSLVVSLVSCVLVVVVVSSVVSVVVSCVSNVVSCVVHPPVPPVCNVPVVCPVDPVSVVVVVLCQLLVQQVVPDDPDSVSSNVNSVVVVVVVVVCVVVVVCVVRVSVD

pLDDT: mean 78.9, std 15.07, range [36.62, 95.0]